Protein AF-A0A936MSX6-F1 (afdb_monomer_lite)

Sequence (257 aa):
MRFPFRSSLLVTPLICACVSDPAPASHPSPPPLPEGASHVALCPVATMIDAYPGEYPNQPNDPQPLAPDCIARAHDAIIVLGCPNEDTGAASACQIARADIAVALSSAGYGDRFITTGGAVHNEWVEADTLRDLLIQRGISADRIKTEPLAEHTDENIYHSTQIMEMEGQASAVVVSDQPGHLLLTGLCDSNCCVDLGRLSVFDFPIANGRVTAGHYVRHPWANPISAAECTHIETPTKFMCTNLAQRRACKETFEL

Secondary structure (DSSP, 8-state):
-PPPPP-------------PPPPPP-PPPPPPPPTT--GGGGS----HHHHS-SSS---TTSPPPBPPTTTSS--SEEEEE--PPPTTSPPPHHHHHHHHHHHHHHHTTS-S-EEEE--SSSSSS-HHHHHHHHHHHTT--GGGEEEE----SHHHHHHHHHHHHHHTT--EEEEE-S-HHHHHHHHHHTTGGG--SEEEEEEEEEETTEEEEEEEEEETTTSPPPPHHHHHHHHS-TTS-STTTTT-GGGTS----

pLDDT: mean 82.4, std 18.72, range [31.27, 98.88]

Structure (mmCIF, N/CA/C/O backbone):
data_AF-A0A936MSX6-F1
#
_entry.id   AF-A0A936MSX6-F1
#
loop_
_atom_site.group_PDB
_atom_site.id
_atom_site.type_symbol
_atom_site.label_atom_id
_atom_site.label_alt_id
_atom_site.label_comp_id
_atom_site.label_asym_id
_atom_site.label_entity_id
_atom_site.label_seq_id
_atom_site.pdbx_PDB_ins_code
_atom_site.Cartn_x
_atom_site.Cartn_y
_atom_site.Cartn_z
_atom_site.occupancy
_atom_site.B_iso_or_equiv
_atom_site.auth_seq_id
_atom_site.auth_comp_id
_atom_site.auth_asym_id
_atom_site.auth_atom_id
_atom_site.pdbx_PDB_model_num
ATOM 1 N N . MET A 1 1 ? 41.995 32.227 -79.731 1.00 41.50 1 MET A N 1
ATOM 2 C CA . MET A 1 1 ? 42.061 32.529 -78.283 1.00 41.50 1 MET A CA 1
ATOM 3 C C . MET A 1 1 ? 40.950 31.750 -77.594 1.00 41.50 1 MET A C 1
ATOM 5 O O . MET A 1 1 ? 39.795 31.947 -77.940 1.00 41.50 1 MET A O 1
ATOM 9 N N . ARG A 1 2 ? 41.305 30.773 -76.748 1.00 36.31 2 ARG A N 1
ATOM 10 C CA . ARG A 1 2 ? 40.375 29.867 -76.048 1.00 36.31 2 ARG A CA 1
ATOM 11 C C . ARG A 1 2 ? 40.062 30.436 -74.658 1.00 36.31 2 ARG A C 1
ATOM 13 O O . ARG A 1 2 ? 40.994 30.773 -73.937 1.00 36.31 2 ARG A O 1
ATOM 20 N N . PHE A 1 3 ? 38.782 30.522 -74.303 1.00 37.59 3 PHE A N 1
ATOM 21 C CA . PHE A 1 3 ? 38.313 30.816 -72.943 1.00 37.59 3 PHE A CA 1
ATOM 22 C C . PHE A 1 3 ? 38.377 29.550 -72.062 1.00 37.59 3 PHE A C 1
ATOM 24 O O . PHE A 1 3 ? 38.190 28.453 -72.596 1.00 37.59 3 PHE A O 1
ATOM 31 N N . PRO A 1 4 ? 38.644 29.662 -70.746 1.00 51.09 4 PRO A N 1
ATOM 32 C CA . PRO A 1 4 ? 38.811 28.506 -69.873 1.00 51.09 4 PRO A CA 1
ATOM 33 C C . PRO A 1 4 ? 37.472 27.964 -69.344 1.00 51.09 4 PRO A C 1
ATOM 35 O O . PRO A 1 4 ? 36.498 28.691 -69.156 1.00 51.09 4 PRO A O 1
ATOM 38 N N . PHE A 1 5 ? 37.469 26.653 -69.103 1.00 40.38 5 PHE A N 1
ATOM 39 C CA . PHE A 1 5 ? 36.401 25.853 -68.507 1.00 40.38 5 PHE A CA 1
ATOM 40 C C . PHE A 1 5 ? 36.016 26.340 -67.096 1.00 40.38 5 PHE A C 1
ATOM 42 O O . PHE A 1 5 ? 36.882 26.550 -66.249 1.00 40.38 5 PHE A O 1
ATOM 49 N N . ARG A 1 6 ? 34.708 26.438 -66.816 1.00 43.59 6 ARG A N 1
ATOM 50 C CA . ARG A 1 6 ? 34.167 26.481 -65.446 1.00 43.59 6 ARG A CA 1
ATOM 51 C C . ARG A 1 6 ? 34.141 25.059 -64.881 1.00 43.59 6 ARG A C 1
ATOM 53 O O . ARG A 1 6 ? 33.503 24.185 -65.459 1.00 43.59 6 ARG A O 1
ATOM 60 N N . SER A 1 7 ? 34.811 24.853 -63.751 1.00 42.91 7 SER A N 1
ATOM 61 C CA . SER A 1 7 ? 34.721 23.629 -62.952 1.00 42.91 7 SER A CA 1
ATOM 62 C C . SER A 1 7 ? 33.497 23.728 -62.036 1.00 42.91 7 SER A C 1
ATOM 64 O O . SER A 1 7 ? 33.447 24.610 -61.179 1.00 42.91 7 SER A O 1
ATOM 66 N N . SER A 1 8 ? 32.497 22.868 -62.230 1.00 45.50 8 SER A N 1
ATOM 67 C CA . SER A 1 8 ? 31.394 22.702 -61.276 1.00 45.50 8 SER A CA 1
ATOM 68 C C . SER A 1 8 ? 31.863 21.806 -60.132 1.00 45.50 8 SER A C 1
ATOM 70 O O . SER A 1 8 ? 32.065 20.611 -60.335 1.00 45.50 8 SER A O 1
ATOM 72 N N . LEU A 1 9 ? 32.032 22.368 -58.931 1.00 43.50 9 LEU A N 1
ATOM 73 C CA . LEU A 1 9 ? 32.135 21.573 -57.708 1.00 43.50 9 LEU A CA 1
ATOM 74 C C . LEU A 1 9 ? 30.755 20.971 -57.405 1.00 43.50 9 LEU A C 1
ATOM 76 O O . LEU A 1 9 ? 29.824 21.698 -57.061 1.00 43.50 9 LEU A O 1
ATOM 80 N N . LEU A 1 10 ? 30.627 19.648 -57.521 1.00 44.09 10 LEU A N 1
ATOM 81 C CA . LEU A 1 10 ? 29.542 18.912 -56.878 1.00 44.09 10 LEU A CA 1
ATOM 82 C C . LEU A 1 10 ? 29.826 18.854 -55.374 1.00 44.09 10 LEU A C 1
ATOM 84 O O . LEU A 1 10 ? 30.794 18.231 -54.944 1.00 44.09 10 LEU A O 1
ATOM 88 N N . VAL A 1 11 ? 28.978 19.508 -54.584 1.00 44.75 11 VAL A N 1
ATOM 89 C CA . VAL A 1 11 ? 28.918 19.326 -53.132 1.00 44.75 11 VAL A CA 1
ATOM 90 C C . VAL A 1 11 ? 27.994 18.141 -52.872 1.00 44.75 11 VAL A C 1
ATOM 92 O O . VAL A 1 11 ? 26.776 18.253 -53.002 1.00 44.75 11 VAL A O 1
ATOM 95 N N . THR A 1 12 ? 28.570 16.987 -52.553 1.00 44.03 12 THR A N 1
ATOM 96 C CA . THR A 1 12 ? 27.821 15.816 -52.087 1.00 44.03 12 THR A CA 1
ATOM 97 C C . THR A 1 12 ? 27.421 16.054 -50.627 1.00 44.03 12 THR A C 1
ATOM 99 O O . THR A 1 12 ? 28.308 16.308 -49.809 1.00 44.03 12 THR A O 1
ATOM 102 N N . PRO A 1 13 ? 26.131 15.995 -50.253 1.00 41.69 13 PRO A N 1
ATOM 103 C CA . PRO A 1 13 ? 25.746 16.105 -48.855 1.00 41.69 13 PRO A CA 1
ATOM 104 C C . PRO A 1 13 ? 26.191 14.835 -48.124 1.00 41.69 13 PRO A C 1
ATOM 106 O O . PRO A 1 13 ? 25.816 13.722 -48.495 1.00 41.69 13 PRO A O 1
ATOM 109 N N . LEU A 1 14 ? 27.018 15.006 -47.093 1.00 44.03 14 LEU A N 1
ATOM 110 C CA . LEU A 1 14 ? 27.366 13.942 -46.163 1.00 44.03 14 LEU A CA 1
ATOM 111 C C . LEU A 1 14 ? 26.124 13.677 -45.301 1.00 44.03 14 LEU A C 1
ATOM 113 O O . LEU A 1 14 ? 25.835 14.411 -44.360 1.00 44.03 14 LEU A O 1
ATOM 117 N N . ILE A 1 15 ? 25.340 12.670 -45.677 1.00 44.22 15 ILE A N 1
ATOM 118 C CA . ILE A 1 15 ? 24.253 12.161 -44.843 1.00 44.22 15 ILE A CA 1
ATOM 119 C C . ILE A 1 15 ? 24.933 11.465 -43.662 1.00 44.22 15 ILE A C 1
ATOM 121 O O . ILE A 1 15 ? 25.471 10.369 -43.816 1.00 44.22 15 ILE A O 1
ATOM 125 N N . CYS A 1 16 ? 24.960 12.119 -42.497 1.00 37.16 16 CYS A N 1
ATOM 126 C CA . CYS A 1 16 ? 25.238 11.435 -41.239 1.00 37.16 16 CYS A CA 1
ATOM 127 C C . CYS A 1 16 ? 24.187 10.336 -41.091 1.00 37.16 16 CYS A C 1
ATOM 129 O O . CYS A 1 16 ? 23.012 10.620 -40.865 1.00 37.16 16 CYS A O 1
ATOM 131 N N . ALA A 1 17 ? 24.603 9.084 -41.265 1.00 39.59 17 ALA A N 1
ATOM 132 C CA . ALA A 1 17 ? 23.809 7.951 -40.842 1.00 39.59 17 ALA A CA 1
ATOM 133 C C . ALA A 1 17 ? 23.596 8.097 -39.333 1.00 39.59 17 ALA A C 1
ATOM 135 O O . ALA A 1 17 ? 24.559 8.063 -38.566 1.00 39.59 17 ALA A O 1
ATOM 136 N N . CYS A 1 18 ? 22.349 8.306 -38.911 1.00 37.88 18 CYS A N 1
ATOM 137 C CA . CYS A 1 18 ? 21.974 8.099 -37.525 1.00 37.88 18 CYS A CA 1
ATOM 138 C C . CYS A 1 18 ? 22.318 6.643 -37.209 1.00 37.88 18 CYS A C 1
ATOM 140 O O . CYS A 1 18 ? 21.676 5.729 -37.727 1.00 37.88 18 CYS A O 1
ATOM 142 N N . VAL A 1 19 ? 23.367 6.426 -36.417 1.00 42.31 19 VAL A N 1
ATOM 143 C CA . VAL A 1 19 ? 23.537 5.167 -35.701 1.00 42.31 19 VAL A CA 1
ATOM 144 C C . VAL A 1 19 ? 22.327 5.100 -34.784 1.00 42.31 19 VAL A C 1
ATOM 146 O O . VAL A 1 19 ? 22.251 5.818 -33.795 1.00 42.31 19 VAL A O 1
ATOM 149 N N . SER A 1 20 ? 21.314 4.348 -35.201 1.00 51.81 20 SER A N 1
ATOM 150 C CA . SER A 1 20 ? 20.209 3.971 -34.336 1.00 51.81 20 SER A CA 1
ATOM 151 C C . SER A 1 20 ? 20.808 3.242 -33.142 1.00 51.81 20 SER A C 1
ATOM 153 O O . SER A 1 20 ? 21.543 2.269 -33.339 1.00 51.81 20 SER A O 1
ATOM 155 N N . ASP A 1 21 ? 20.525 3.742 -31.940 1.00 39.38 21 ASP A N 1
ATOM 156 C CA . ASP A 1 21 ? 20.884 3.068 -30.699 1.00 39.38 21 ASP A CA 1
ATOM 157 C C . ASP A 1 21 ? 20.470 1.591 -30.779 1.00 39.38 21 ASP A C 1
ATOM 159 O O . ASP A 1 21 ? 19.420 1.273 -31.360 1.00 39.38 21 ASP A O 1
ATOM 163 N N . PRO A 1 22 ? 21.289 0.661 -30.256 1.00 39.19 22 PRO A N 1
ATOM 164 C CA . PRO A 1 22 ? 20.890 -0.733 -30.186 1.00 39.19 22 PRO A CA 1
ATOM 165 C C . PRO A 1 22 ? 19.561 -0.823 -29.434 1.00 39.19 22 PRO A C 1
ATOM 167 O O . PRO A 1 22 ? 19.385 -0.192 -28.392 1.00 39.19 22 PRO A O 1
ATOM 170 N N . ALA A 1 23 ? 18.621 -1.602 -29.976 1.00 40.12 23 ALA A N 1
ATOM 171 C CA . ALA A 1 23 ? 17.373 -1.900 -29.288 1.00 40.12 23 ALA A CA 1
ATOM 172 C C . ALA A 1 23 ? 17.690 -2.376 -27.856 1.00 40.12 23 ALA A C 1
ATOM 174 O O . ALA A 1 23 ? 18.640 -3.154 -27.692 1.00 40.12 23 ALA A O 1
ATOM 175 N N . PRO A 1 24 ? 16.944 -1.918 -26.832 1.00 45.19 24 PRO A N 1
ATOM 176 C CA . PRO A 1 24 ? 17.167 -2.366 -25.465 1.00 45.19 24 PRO A CA 1
ATOM 177 C C . PRO A 1 24 ? 17.151 -3.896 -25.436 1.00 45.19 24 PRO A C 1
ATOM 179 O O . PRO A 1 24 ? 16.335 -4.527 -26.114 1.00 45.19 24 PRO A O 1
ATOM 182 N N . ALA A 1 25 ? 18.104 -4.484 -24.708 1.00 44.56 25 ALA A N 1
ATOM 183 C CA . ALA A 1 25 ? 18.225 -5.930 -24.586 1.00 44.56 25 ALA A CA 1
ATOM 184 C C . ALA A 1 25 ? 16.857 -6.524 -24.224 1.00 44.56 25 ALA A C 1
ATOM 186 O O . ALA A 1 25 ? 16.190 -6.037 -23.314 1.00 44.56 25 ALA A O 1
ATOM 187 N N . SER A 1 26 ? 16.423 -7.550 -24.961 1.00 50.88 26 SER A N 1
ATOM 188 C CA . SER A 1 26 ? 15.154 -8.228 -24.710 1.00 50.88 26 SER A CA 1
ATOM 189 C C . SER A 1 26 ? 15.148 -8.750 -23.275 1.00 50.88 26 SER A C 1
ATOM 191 O O . SER A 1 26 ? 15.860 -9.711 -22.971 1.00 50.88 26 SER A O 1
ATOM 193 N N . HIS A 1 27 ? 14.385 -8.104 -22.394 1.00 55.25 27 HIS A N 1
ATOM 194 C CA . HIS A 1 27 ? 14.201 -8.590 -21.036 1.00 55.25 27 HIS A CA 1
ATOM 195 C C . HIS A 1 27 ? 13.621 -10.012 -21.092 1.00 55.25 27 HIS A C 1
ATOM 197 O O . HIS A 1 27 ? 12.760 -10.282 -21.940 1.00 55.25 27 HIS A O 1
ATOM 203 N N . PRO A 1 28 ? 14.102 -10.942 -20.248 1.00 64.62 28 PRO A N 1
ATOM 204 C CA . PRO A 1 28 ? 13.507 -12.268 -20.163 1.00 64.62 28 PRO A CA 1
ATOM 205 C C . PRO A 1 28 ? 12.014 -12.122 -19.857 1.00 64.62 28 PRO A C 1
ATOM 207 O O . PRO A 1 28 ? 11.622 -11.268 -19.063 1.00 64.62 28 PRO A O 1
ATOM 210 N N . SER A 1 29 ? 11.173 -12.922 -20.517 1.00 72.44 29 SER A N 1
ATOM 211 C CA . SER A 1 29 ? 9.740 -12.937 -20.217 1.00 72.44 29 SER A CA 1
ATOM 212 C C . SER A 1 29 ? 9.530 -13.229 -18.726 1.00 72.44 29 SER A C 1
ATOM 214 O O . SER A 1 29 ? 10.243 -14.087 -18.192 1.00 72.44 29 SER A O 1
ATOM 216 N N . PRO A 1 30 ? 8.589 -12.541 -18.051 1.00 82.25 30 PRO A N 1
ATOM 217 C CA . PRO A 1 30 ? 8.353 -12.764 -16.631 1.00 82.25 30 PRO A CA 1
ATOM 218 C C . PRO A 1 30 ? 7.956 -14.228 -16.388 1.00 82.25 30 PRO A C 1
ATOM 220 O O . PRO A 1 30 ? 7.371 -14.864 -17.276 1.00 82.25 30 PRO A O 1
ATOM 223 N N . PRO A 1 31 ? 8.267 -14.792 -15.208 1.00 89.75 31 PRO A N 1
ATOM 224 C CA . PRO A 1 31 ? 7.847 -16.147 -14.885 1.00 89.75 31 PRO A CA 1
ATOM 225 C C . PRO A 1 31 ? 6.315 -16.245 -14.834 1.00 89.75 31 PRO A C 1
ATOM 227 O O . PRO A 1 31 ? 5.623 -15.228 -14.705 1.00 89.75 31 PRO A O 1
ATOM 230 N N . PRO A 1 32 ? 5.753 -17.463 -14.922 1.00 92.88 32 PRO A N 1
ATOM 231 C CA . PRO A 1 32 ? 4.320 -17.654 -14.734 1.00 92.88 32 PRO A CA 1
ATOM 232 C C . PRO A 1 32 ? 3.873 -17.113 -13.370 1.00 92.88 32 PRO A C 1
ATOM 234 O O . PRO A 1 32 ? 4.623 -17.166 -12.395 1.00 92.88 32 PRO A O 1
ATOM 237 N N . LEU A 1 33 ? 2.648 -16.589 -13.315 1.00 94.50 33 LEU A N 1
ATOM 238 C CA . LEU A 1 33 ? 2.051 -16.134 -12.063 1.00 94.50 33 LEU A CA 1
ATOM 239 C C . LEU A 1 33 ? 1.849 -17.310 -11.091 1.00 94.50 33 LEU A C 1
ATOM 241 O O . LEU A 1 33 ? 1.616 -18.435 -11.551 1.00 94.50 33 LEU A O 1
ATOM 245 N N . PRO A 1 34 ? 1.889 -17.065 -9.767 1.00 93.81 34 PRO A N 1
ATOM 246 C CA . PRO A 1 34 ? 1.467 -18.049 -8.784 1.00 93.81 34 PRO A CA 1
ATOM 247 C C . PRO A 1 34 ? 0.015 -18.463 -9.035 1.00 93.81 34 PRO A C 1
ATOM 249 O O . PRO A 1 34 ? -0.785 -17.703 -9.589 1.00 93.81 34 PRO A O 1
ATOM 252 N N . GLU A 1 35 ? -0.340 -19.676 -8.624 1.00 92.31 35 GLU A N 1
ATOM 253 C CA . GLU A 1 35 ? -1.714 -20.152 -8.751 1.00 92.31 35 GLU A CA 1
ATOM 254 C C . GLU A 1 35 ? -2.677 -19.228 -7.988 1.00 92.31 35 GLU A C 1
ATOM 256 O O . GLU A 1 35 ? -2.482 -18.948 -6.809 1.00 92.31 35 GLU A O 1
ATOM 261 N N . GLY A 1 36 ? -3.717 -18.746 -8.672 1.00 90.69 36 GLY A N 1
ATOM 262 C CA . GLY A 1 36 ? -4.717 -17.848 -8.092 1.00 90.69 36 GLY A CA 1
ATOM 263 C C . GLY A 1 36 ? -4.348 -16.362 -8.094 1.00 90.69 36 GLY A C 1
ATOM 264 O O . GLY A 1 36 ? -5.223 -15.553 -7.790 1.00 90.69 36 GLY A O 1
ATOM 265 N N . ALA A 1 37 ? -3.123 -15.991 -8.480 1.00 93.94 37 ALA A N 1
ATOM 266 C CA . ALA A 1 37 ? -2.733 -14.589 -8.588 1.00 93.94 37 ALA A CA 1
ATOM 267 C C . ALA A 1 37 ? -3.393 -13.894 -9.791 1.00 93.94 37 ALA A C 1
ATOM 269 O O . ALA A 1 37 ? -3.622 -14.479 -10.856 1.00 93.94 37 ALA A O 1
ATOM 270 N N . SER A 1 38 ? -3.680 -12.611 -9.625 1.00 94.25 38 SER A N 1
ATOM 271 C CA . SER A 1 38 ? -4.385 -11.794 -10.592 1.00 94.25 38 SER A CA 1
ATOM 272 C C . SER A 1 38 ? -3.524 -11.495 -11.813 1.00 94.25 38 SER A C 1
ATOM 274 O O . SER A 1 38 ? -2.376 -11.058 -11.725 1.00 94.25 38 SER A O 1
ATOM 276 N N . HIS A 1 39 ? -4.141 -11.617 -12.990 1.00 94.50 39 HIS A N 1
ATOM 277 C CA . HIS A 1 39 ? -3.542 -11.215 -14.262 1.00 94.50 39 HIS A CA 1
ATOM 278 C C . HIS A 1 39 ? -3.227 -9.716 -14.348 1.00 94.50 39 HIS A C 1
ATOM 280 O O . HIS A 1 39 ? -2.488 -9.314 -15.245 1.00 94.50 39 HIS A O 1
ATOM 286 N N . VAL A 1 40 ? -3.742 -8.898 -13.424 1.00 96.12 40 VAL A N 1
ATOM 287 C CA . VAL A 1 40 ? -3.376 -7.479 -13.311 1.00 96.12 40 VAL A CA 1
ATOM 288 C C . VAL A 1 40 ? -1.876 -7.299 -13.065 1.00 96.12 40 VAL A C 1
ATOM 290 O O . VAL A 1 40 ? -1.302 -6.311 -13.512 1.00 96.12 40 VAL A O 1
ATOM 293 N N . ALA A 1 41 ? -1.205 -8.280 -12.455 1.00 94.62 41 ALA A N 1
ATOM 294 C CA . ALA A 1 41 ? 0.251 -8.285 -12.303 1.00 94.62 41 ALA A CA 1
ATOM 295 C C . ALA A 1 41 ? 1.023 -8.311 -13.639 1.00 94.62 41 ALA A C 1
ATOM 297 O O . ALA A 1 41 ? 2.207 -8.000 -13.664 1.00 94.62 41 ALA A O 1
ATOM 298 N N . LEU A 1 42 ? 0.378 -8.673 -14.754 1.00 94.06 42 LEU A N 1
ATOM 299 C CA . LEU A 1 42 ? 0.990 -8.658 -16.090 1.00 94.06 42 LEU A CA 1
ATOM 300 C C . LEU A 1 42 ? 0.746 -7.340 -16.836 1.00 94.06 42 LEU A C 1
ATOM 302 O O . LEU A 1 42 ? 1.188 -7.184 -17.977 1.00 94.06 42 LEU A O 1
ATOM 306 N N . CYS A 1 43 ? 0.012 -6.405 -16.230 1.00 92.69 43 CYS A N 1
ATOM 307 C CA . CYS A 1 43 ? -0.181 -5.086 -16.803 1.00 92.69 43 CYS A CA 1
ATOM 308 C C . CYS A 1 43 ? 1.120 -4.280 -16.727 1.00 92.69 43 CYS A C 1
ATOM 310 O O . CYS A 1 43 ? 1.849 -4.381 -15.740 1.00 92.69 43 CYS A O 1
ATOM 312 N N . PRO A 1 44 ? 1.429 -3.458 -17.745 1.00 84.94 44 PRO A N 1
ATOM 313 C CA . PRO A 1 44 ? 2.630 -2.641 -17.717 1.00 84.94 44 PRO A CA 1
ATOM 314 C C . PRO A 1 44 ? 2.621 -1.677 -16.530 1.00 84.94 44 PRO A C 1
ATOM 316 O O . PRO A 1 44 ? 1.717 -0.850 -16.402 1.00 84.94 44 PRO A O 1
ATOM 319 N N . VAL A 1 45 ? 3.673 -1.740 -15.717 1.00 86.19 45 VAL A N 1
ATOM 320 C CA . VAL A 1 45 ? 3.979 -0.721 -14.714 1.00 86.19 45 VAL A CA 1
ATOM 321 C C . VAL A 1 45 ? 5.142 0.107 -15.241 1.00 86.19 45 VAL A C 1
ATOM 323 O O . VAL A 1 45 ? 6.223 -0.426 -15.501 1.00 86.19 45 VAL A O 1
ATOM 326 N N . ALA A 1 46 ? 4.901 1.401 -15.456 1.00 82.81 46 ALA A N 1
ATOM 327 C CA . ALA A 1 46 ? 5.915 2.313 -15.971 1.00 82.81 46 ALA A CA 1
ATOM 328 C C . ALA A 1 46 ? 7.135 2.366 -15.037 1.00 82.81 46 ALA A C 1
ATOM 330 O O . ALA A 1 46 ? 7.003 2.243 -13.815 1.00 82.81 46 ALA A O 1
ATOM 331 N N . THR A 1 47 ? 8.326 2.555 -15.612 1.00 80.38 47 THR A N 1
ATOM 332 C CA . THR A 1 47 ? 9.517 2.811 -14.798 1.00 80.38 47 THR A CA 1
ATOM 333 C C . THR A 1 47 ? 9.425 4.186 -14.142 1.00 80.38 47 THR A C 1
ATOM 335 O O . THR A 1 47 ? 8.644 5.032 -14.578 1.00 80.38 47 THR A O 1
ATOM 338 N N . MET A 1 48 ? 10.228 4.447 -13.109 1.00 73.56 48 MET A N 1
ATOM 339 C CA . MET A 1 48 ? 10.263 5.765 -12.470 1.00 73.56 48 MET A CA 1
ATOM 340 C C . MET A 1 48 ? 10.677 6.840 -13.481 1.00 73.56 48 MET A C 1
ATOM 342 O O . MET A 1 48 ? 10.073 7.909 -13.528 1.00 73.56 48 MET A O 1
ATOM 346 N N . ILE A 1 49 ? 11.656 6.532 -14.336 1.00 74.56 49 ILE A N 1
ATOM 347 C CA . ILE A 1 49 ? 12.134 7.448 -15.379 1.00 74.56 49 ILE A CA 1
ATOM 348 C C . ILE A 1 49 ? 11.044 7.710 -16.429 1.00 74.56 49 ILE A C 1
ATOM 350 O O . ILE A 1 49 ? 10.881 8.856 -16.845 1.00 74.56 49 ILE A O 1
ATOM 354 N N . ASP A 1 50 ? 10.281 6.684 -16.821 1.00 79.94 50 ASP A N 1
ATOM 355 C CA . ASP A 1 50 ? 9.211 6.827 -17.818 1.00 79.94 50 ASP A CA 1
ATOM 356 C C . ASP A 1 50 ? 7.979 7.545 -17.257 1.00 79.94 50 ASP A C 1
ATOM 358 O O . ASP A 1 50 ? 7.366 8.360 -17.946 1.00 79.94 50 ASP A O 1
ATOM 362 N N . ALA A 1 51 ? 7.603 7.245 -16.011 1.00 76.25 51 ALA A N 1
ATOM 363 C CA . ALA A 1 51 ? 6.461 7.862 -15.341 1.00 76.25 51 ALA A CA 1
ATOM 364 C C . ALA A 1 51 ? 6.741 9.321 -14.960 1.00 76.25 51 ALA A C 1
ATOM 366 O O . ALA A 1 51 ? 5.832 10.151 -14.967 1.00 76.25 51 ALA A O 1
ATOM 367 N N . TYR A 1 52 ? 7.998 9.635 -14.636 1.00 73.50 52 TYR A N 1
ATOM 368 C CA . TYR A 1 52 ? 8.405 10.918 -14.068 1.00 73.50 52 TYR A CA 1
ATOM 369 C C . TYR A 1 52 ? 9.624 11.521 -14.785 1.00 73.50 52 TYR A C 1
ATOM 371 O O . TYR A 1 52 ? 10.671 11.761 -14.157 1.00 73.50 52 TYR A O 1
ATOM 379 N N . PRO A 1 53 ? 9.503 11.795 -16.098 1.00 69.38 53 PRO A N 1
ATOM 380 C CA . PRO A 1 53 ? 10.596 12.344 -16.882 1.00 69.38 53 PRO A CA 1
ATOM 381 C C . PRO A 1 53 ? 10.875 13.790 -16.451 1.00 69.38 53 PRO A C 1
ATOM 383 O O . PRO A 1 53 ? 9.977 14.628 -16.418 1.00 69.38 53 PRO A O 1
ATOM 386 N N . GLY A 1 54 ? 12.130 14.111 -16.132 1.00 66.56 54 GLY A N 1
ATOM 387 C CA . GLY A 1 54 ? 12.546 15.485 -15.829 1.00 66.56 54 GLY A CA 1
ATOM 388 C C . GLY A 1 54 ? 13.570 15.599 -14.706 1.00 66.56 54 GLY A C 1
ATOM 389 O O . GLY A 1 54 ? 13.885 14.623 -14.032 1.00 66.56 54 GLY A O 1
ATOM 390 N N . GLU A 1 55 ? 14.091 16.811 -14.516 1.00 64.81 55 GLU A N 1
ATOM 391 C CA . GLU A 1 55 ? 15.109 17.144 -13.505 1.00 64.81 55 GLU A CA 1
ATOM 392 C C . GLU A 1 55 ? 14.502 17.593 -12.162 1.00 64.81 55 GLU A C 1
ATOM 394 O O . GLU A 1 55 ? 15.175 17.550 -11.139 1.00 64.81 55 GLU A O 1
ATOM 399 N N . TYR A 1 56 ? 13.219 17.972 -12.140 1.00 63.19 56 TYR A N 1
ATOM 400 C CA . TYR A 1 56 ? 12.518 18.506 -10.964 1.00 63.19 56 TYR A CA 1
ATOM 401 C C . TYR A 1 56 ? 11.470 17.523 -10.408 1.00 63.19 56 TYR A C 1
ATOM 403 O O . TYR A 1 56 ? 11.044 16.622 -11.137 1.00 63.19 56 TYR A O 1
ATOM 411 N N . PRO A 1 57 ? 11.041 17.673 -9.133 1.00 59.91 57 PRO A N 1
ATOM 412 C CA . PRO A 1 57 ? 9.914 16.921 -8.585 1.00 59.91 57 PRO A CA 1
ATOM 413 C C . PRO A 1 57 ? 8.667 17.077 -9.452 1.00 59.91 57 PRO A C 1
ATOM 415 O O . PRO A 1 57 ? 8.360 18.182 -9.905 1.00 59.91 57 PRO A O 1
ATOM 418 N N . ASN A 1 58 ? 7.910 15.995 -9.624 1.00 66.50 58 ASN A N 1
ATOM 419 C CA . ASN A 1 58 ? 6.564 16.120 -10.176 1.00 66.50 58 ASN A CA 1
ATOM 420 C C . ASN A 1 58 ? 5.683 16.895 -9.199 1.00 66.50 58 ASN A C 1
ATOM 422 O O . ASN A 1 58 ? 5.978 16.945 -8.006 1.00 66.50 58 ASN A O 1
ATOM 426 N N . GLN A 1 59 ? 4.577 17.442 -9.690 1.00 73.75 59 GLN A N 1
ATOM 427 C CA . GLN A 1 59 ? 3.522 17.983 -8.844 1.00 73.75 59 GLN A CA 1
ATOM 428 C C . GLN A 1 59 ? 2.700 16.810 -8.287 1.00 73.75 59 GLN A C 1
ATOM 430 O O . GLN A 1 59 ? 1.903 16.219 -9.016 1.00 73.75 59 GLN A O 1
ATOM 435 N N . PRO A 1 60 ? 2.866 16.434 -7.006 1.00 70.00 60 PRO A N 1
ATOM 436 C CA . PRO A 1 60 ? 2.260 15.220 -6.467 1.00 70.00 60 PRO A CA 1
ATOM 437 C C . PRO A 1 60 ? 0.726 15.270 -6.368 1.00 70.00 60 PRO A C 1
ATOM 439 O O . PRO A 1 60 ? 0.077 14.272 -6.071 1.00 70.00 60 PRO A O 1
ATOM 442 N N . ASN A 1 61 ? 0.149 16.450 -6.570 1.00 78.06 61 ASN A N 1
ATOM 443 C CA . ASN A 1 61 ? -1.284 16.692 -6.474 1.00 78.06 61 ASN A CA 1
ATOM 444 C C . ASN A 1 61 ? -1.931 16.905 -7.849 1.00 78.06 61 ASN A C 1
ATOM 446 O O . ASN A 1 61 ? -3.114 17.243 -7.912 1.00 78.06 61 ASN A O 1
ATOM 450 N N . ASP A 1 62 ? -1.174 16.739 -8.937 1.00 82.75 62 ASP A N 1
ATOM 451 C CA . ASP A 1 62 ? -1.734 16.816 -10.281 1.00 82.75 62 ASP A CA 1
ATOM 452 C C . ASP A 1 62 ? -2.717 15.658 -10.529 1.00 82.75 62 ASP A C 1
ATOM 454 O O . ASP A 1 62 ? -2.565 14.572 -9.950 1.00 82.75 62 ASP A O 1
ATOM 458 N N . PRO A 1 63 ? -3.729 15.862 -11.395 1.00 83.94 63 PRO A N 1
ATOM 459 C CA . PRO A 1 63 ? -4.664 14.809 -11.764 1.00 83.94 63 PRO A CA 1
ATOM 460 C C . PRO A 1 63 ? -3.939 13.572 -12.296 1.00 83.94 63 PRO A C 1
ATOM 462 O O . PRO A 1 63 ? -3.072 13.676 -13.164 1.00 83.94 63 PRO A O 1
ATOM 465 N N . GLN A 1 64 ? -4.331 12.400 -11.804 1.00 88.94 64 GLN A N 1
ATOM 466 C CA . GLN A 1 64 ? -3.757 11.133 -12.239 1.00 88.94 64 GLN A CA 1
ATOM 467 C C . GLN A 1 64 ? -4.501 10.598 -13.469 1.00 88.94 64 GLN A C 1
ATOM 469 O O . GLN A 1 64 ? -5.692 10.882 -13.654 1.00 88.94 64 GLN A O 1
ATOM 474 N N . PRO A 1 65 ? -3.825 9.838 -14.349 1.00 92.12 65 PRO A N 1
ATOM 475 C CA . PRO A 1 65 ? -4.505 9.175 -15.450 1.00 92.12 65 PRO A CA 1
ATOM 476 C C . PRO A 1 65 ? -5.553 8.194 -14.915 1.00 92.12 65 PRO A C 1
ATOM 478 O O . PRO A 1 65 ? -5.383 7.588 -13.858 1.00 92.12 65 PRO A O 1
ATOM 481 N N . LEU A 1 66 ? -6.638 8.009 -15.666 1.00 95.94 66 LEU A N 1
ATOM 482 C CA . LEU A 1 66 ? -7.611 6.965 -15.357 1.00 95.94 66 LEU A CA 1
ATOM 483 C C . LEU A 1 66 ? -6.935 5.589 -15.452 1.00 95.94 66 LEU A C 1
ATOM 485 O O . LEU A 1 66 ? -6.159 5.350 -16.382 1.00 95.94 66 LEU A O 1
ATOM 489 N N . ALA A 1 67 ? -7.255 4.688 -14.524 1.00 96.38 67 ALA A N 1
ATOM 490 C CA . ALA A 1 67 ? -6.790 3.308 -14.571 1.00 96.38 67 ALA A CA 1
ATOM 491 C C . ALA A 1 67 ? -7.244 2.655 -15.895 1.00 96.38 67 ALA A C 1
ATOM 493 O O . ALA A 1 67 ? -8.449 2.605 -16.162 1.00 96.38 67 ALA A O 1
ATOM 494 N N . PRO A 1 68 ? -6.321 2.172 -16.748 1.00 96.19 68 PRO A N 1
ATOM 495 C CA . PRO A 1 68 ? -6.690 1.508 -17.996 1.00 96.19 68 PRO A CA 1
ATOM 496 C C . PRO A 1 68 ? -7.352 0.153 -17.719 1.00 96.19 68 PRO A C 1
ATOM 498 O O . PRO A 1 68 ? -7.105 -0.450 -16.680 1.00 96.19 68 PRO A O 1
ATOM 501 N N . ASP A 1 69 ? -8.100 -0.391 -18.682 1.00 95.69 69 ASP A N 1
ATOM 502 C CA . ASP A 1 69 ? -8.857 -1.654 -18.546 1.00 95.69 69 ASP A CA 1
ATOM 503 C C . ASP A 1 69 ? -8.035 -2.866 -18.076 1.00 95.69 69 ASP A C 1
ATOM 505 O O . ASP A 1 69 ? -8.587 -3.831 -17.545 1.00 95.69 69 ASP A O 1
ATOM 509 N N . CYS A 1 70 ? -6.720 -2.861 -18.314 1.00 95.94 70 CYS A N 1
ATOM 510 C CA . CYS A 1 70 ? -5.827 -3.891 -17.787 1.00 95.94 70 CYS A CA 1
ATOM 511 C C . CYS A 1 70 ? -5.739 -3.804 -16.255 1.00 95.94 70 CYS A C 1
ATOM 513 O O . CYS A 1 70 ? -5.867 -4.814 -15.572 1.00 95.94 70 CYS A O 1
ATOM 515 N N . ILE A 1 71 ? -5.572 -2.586 -15.735 1.00 97.06 71 ILE A N 1
ATOM 516 C CA . ILE A 1 71 ? -5.346 -2.272 -14.320 1.00 97.06 71 ILE A CA 1
ATOM 517 C C . ILE A 1 71 ? -6.667 -2.140 -13.556 1.00 97.06 71 ILE A C 1
ATOM 519 O O . ILE A 1 71 ? -6.723 -2.483 -12.381 1.00 97.06 71 ILE A O 1
ATOM 523 N N . ALA A 1 72 ? -7.739 -1.672 -14.200 1.00 96.56 72 ALA A N 1
ATOM 524 C CA . ALA A 1 72 ? -9.065 -1.502 -13.604 1.00 96.56 72 ALA A CA 1
ATOM 525 C C . ALA A 1 72 ? -9.803 -2.849 -13.430 1.00 96.56 72 ALA A C 1
ATOM 527 O O . ALA A 1 72 ? -10.885 -3.070 -13.975 1.00 96.56 72 ALA A O 1
ATOM 528 N N . ARG A 1 73 ? -9.192 -3.775 -12.690 1.00 96.75 73 ARG A N 1
ATOM 529 C CA . ARG A 1 73 ? -9.678 -5.130 -12.393 1.00 96.75 73 ARG A CA 1
ATOM 530 C C . ARG A 1 73 ? -9.285 -5.511 -10.966 1.00 96.75 73 ARG A C 1
ATOM 532 O O . ARG A 1 73 ? -8.586 -4.760 -10.305 1.00 96.75 73 ARG A O 1
ATOM 539 N N . ALA A 1 74 ? -9.721 -6.677 -10.503 1.00 98.06 74 ALA A N 1
ATOM 540 C CA . ALA A 1 74 ? -9.350 -7.180 -9.186 1.00 98.06 74 ALA A CA 1
ATOM 541 C C . ALA A 1 74 ? -7.832 -7.407 -9.065 1.00 98.06 74 ALA A C 1
ATOM 543 O O . ALA A 1 74 ? -7.259 -8.150 -9.863 1.00 98.06 74 ALA A O 1
ATOM 544 N N . HIS A 1 75 ? -7.207 -6.814 -8.051 1.00 98.56 75 HIS A N 1
ATOM 545 C CA . HIS A 1 75 ? -5.858 -7.136 -7.582 1.00 98.56 75 HIS A CA 1
ATOM 546 C C . HIS A 1 75 ? -5.929 -8.205 -6.490 1.00 98.56 75 HIS A C 1
ATOM 548 O O . HIS A 1 75 ? -6.996 -8.484 -5.940 1.00 98.56 75 HIS A O 1
ATOM 554 N N . ASP A 1 76 ? -4.783 -8.794 -6.153 1.00 98.62 76 ASP A N 1
ATOM 555 C CA . ASP A 1 76 ? -4.719 -9.851 -5.136 1.00 98.62 76 ASP A CA 1
ATOM 556 C C . ASP A 1 76 ? -4.968 -9.325 -3.719 1.00 98.62 76 ASP A C 1
ATOM 558 O O . ASP A 1 76 ? -5.475 -10.054 -2.863 1.00 98.62 76 ASP A O 1
ATOM 562 N N . ALA A 1 77 ? -4.601 -8.065 -3.473 1.00 98.56 77 ALA A N 1
ATOM 563 C CA . ALA A 1 77 ? -4.745 -7.396 -2.188 1.00 98.56 77 ALA A CA 1
ATOM 564 C C . ALA A 1 77 ? -5.064 -5.900 -2.329 1.00 98.56 77 ALA A C 1
ATOM 566 O O . ALA A 1 77 ? -4.770 -5.258 -3.338 1.00 98.56 77 ALA A O 1
ATOM 567 N N . ILE A 1 78 ? -5.612 -5.332 -1.259 1.00 98.75 78 ILE A N 1
ATOM 568 C CA . ILE A 1 78 ? -5.718 -3.897 -1.010 1.00 98.75 78 ILE A CA 1
ATOM 569 C C . ILE A 1 78 ? -4.815 -3.577 0.186 1.00 98.75 78 ILE A C 1
ATOM 571 O O . ILE A 1 78 ? -5.114 -3.959 1.318 1.00 98.75 78 ILE A O 1
ATOM 575 N N . ILE A 1 79 ? -3.704 -2.891 -0.061 1.00 98.38 79 ILE A N 1
ATOM 576 C CA . ILE A 1 79 ? -2.778 -2.419 0.972 1.00 98.38 79 ILE A CA 1
ATOM 577 C C . ILE A 1 79 ? -3.267 -1.058 1.463 1.00 98.38 79 ILE A C 1
ATOM 579 O O . ILE A 1 79 ? -3.404 -0.126 0.673 1.00 98.38 79 ILE A O 1
ATOM 583 N N . VAL A 1 80 ? -3.517 -0.924 2.762 1.00 98.12 80 VAL A N 1
ATOM 584 C CA . VAL A 1 80 ? -3.992 0.312 3.390 1.00 98.12 80 VAL A CA 1
ATOM 585 C C . VAL A 1 80 ? -2.883 0.882 4.258 1.00 98.12 80 VAL A C 1
ATOM 587 O O . VAL A 1 80 ? -2.558 0.314 5.300 1.00 98.12 80 VAL A O 1
ATOM 590 N N . LEU A 1 81 ? -2.299 1.997 3.809 1.00 96.12 81 LEU A N 1
ATOM 591 C CA . LEU A 1 81 ? -1.185 2.638 4.501 1.00 96.12 81 LEU A CA 1
ATOM 592 C C . LEU A 1 81 ? -1.650 3.287 5.806 1.00 96.12 81 LEU A C 1
ATOM 594 O O . LEU A 1 81 ? -2.669 3.983 5.823 1.00 96.12 81 LEU A O 1
ATOM 598 N N . GLY A 1 82 ? -0.862 3.140 6.863 1.00 94.69 82 GLY A N 1
ATOM 599 C CA . GLY A 1 82 ? -1.087 3.735 8.174 1.00 94.69 82 GLY A CA 1
ATOM 600 C C . GLY A 1 82 ? -0.880 5.244 8.190 1.00 94.69 82 GLY A C 1
ATOM 601 O O . GLY A 1 82 ? -0.131 5.818 7.385 1.00 94.69 82 GLY A O 1
ATOM 602 N N . CYS A 1 83 ? -1.618 5.908 9.070 1.00 93.00 83 CYS A N 1
ATOM 603 C CA . CYS A 1 83 ? -1.325 7.274 9.460 1.00 93.00 83 CYS A CA 1
ATOM 604 C C . CYS A 1 83 ? -1.588 7.467 10.958 1.00 93.00 83 CYS A C 1
ATOM 606 O O . CYS A 1 83 ? -2.362 6.702 11.543 1.00 93.00 83 CYS A O 1
ATOM 608 N N . PRO A 1 84 ? -1.008 8.504 11.582 1.00 94.88 84 PRO A N 1
ATOM 609 C CA . PRO A 1 84 ? -1.020 8.619 13.033 1.00 94.88 84 PRO A CA 1
ATOM 610 C C . PRO A 1 84 ? -2.432 8.632 13.607 1.00 94.88 84 PRO A C 1
ATOM 612 O O . PRO A 1 84 ? -3.324 9.310 13.088 1.00 94.88 84 PRO A O 1
ATOM 615 N N . ASN A 1 85 ? -2.626 7.887 14.692 1.00 96.81 85 ASN A N 1
ATOM 616 C CA . ASN A 1 85 ? -3.812 8.003 15.533 1.00 96.81 85 ASN A CA 1
ATOM 617 C C . ASN A 1 85 ? -3.799 9.337 16.291 1.00 96.81 85 ASN A C 1
ATOM 619 O O . ASN A 1 85 ? -2.745 9.951 16.464 1.00 96.81 85 ASN A O 1
ATOM 623 N N . GLU A 1 86 ? -4.954 9.752 16.805 1.00 97.19 86 GLU A N 1
ATOM 624 C CA . GLU A 1 86 ? -5.002 10.826 17.799 1.00 97.19 86 GLU A CA 1
ATOM 625 C C . GLU A 1 86 ? -4.269 10.388 19.079 1.00 97.19 86 GLU A C 1
ATOM 627 O O . GLU A 1 86 ? -4.250 9.201 19.408 1.00 97.19 86 GLU A O 1
ATOM 632 N N . ASP A 1 87 ? -3.751 11.332 19.870 1.00 95.38 87 ASP A N 1
ATOM 633 C CA . ASP A 1 87 ? -3.051 11.023 21.136 1.00 95.38 87 ASP A CA 1
ATOM 634 C C . ASP A 1 87 ? -3.917 10.214 22.121 1.00 95.38 87 ASP A C 1
ATOM 636 O O . ASP A 1 87 ? -3.420 9.478 22.969 1.00 95.38 87 ASP A O 1
ATOM 640 N N . THR A 1 88 ? -5.238 10.330 21.987 1.00 95.75 88 THR A N 1
ATOM 641 C CA . THR A 1 88 ? -6.228 9.593 22.785 1.00 95.75 88 THR A CA 1
ATOM 642 C C . THR A 1 88 ? -6.398 8.125 22.379 1.00 95.75 88 THR A C 1
ATOM 644 O O . THR A 1 88 ? -7.118 7.398 23.061 1.00 95.75 88 THR A O 1
ATOM 647 N N . GLY A 1 89 ? -5.796 7.700 21.266 1.00 93.25 89 GLY A N 1
ATOM 648 C CA . GLY A 1 89 ? -5.998 6.385 20.649 1.00 93.25 89 GLY A CA 1
ATOM 649 C C . GLY A 1 89 ? -7.185 6.309 19.698 1.00 93.25 89 GLY A C 1
ATOM 650 O O . GLY A 1 89 ? -7.419 5.271 19.084 1.00 93.25 89 GLY A O 1
ATOM 651 N N . ALA A 1 90 ? -7.941 7.398 19.546 1.00 96.88 90 ALA A N 1
ATOM 652 C CA . ALA A 1 90 ? -8.983 7.471 18.535 1.00 96.88 90 ALA A CA 1
ATOM 653 C C . ALA A 1 90 ? -8.383 7.455 17.119 1.00 96.88 90 ALA A C 1
ATOM 655 O O . ALA A 1 90 ? -7.319 8.025 16.866 1.00 96.88 90 ALA A O 1
ATOM 656 N N . ALA A 1 91 ? -9.111 6.847 16.180 1.00 97.81 91 ALA A N 1
ATOM 657 C CA . ALA A 1 91 ? -8.776 6.929 14.767 1.00 97.81 91 ALA A CA 1
ATOM 658 C C . ALA A 1 91 ? -8.812 8.389 14.295 1.00 97.81 91 ALA A C 1
ATOM 660 O O . ALA A 1 91 ? -9.816 9.083 14.482 1.00 97.81 91 ALA A O 1
ATOM 661 N N . SER A 1 92 ? -7.736 8.832 13.652 1.00 97.88 92 SER A N 1
ATOM 662 C CA . SER A 1 92 ? -7.660 10.163 13.055 1.00 97.88 92 SER A CA 1
ATOM 663 C C . SER A 1 92 ? -8.472 10.256 11.758 1.00 97.88 92 SER A C 1
ATOM 665 O O . SER A 1 92 ? -8.921 9.255 11.187 1.00 97.88 92 SER A O 1
ATOM 667 N N . ALA A 1 93 ? -8.642 11.477 11.248 1.00 97.94 93 ALA A N 1
ATOM 668 C CA . ALA A 1 93 ? -9.378 11.713 10.005 1.00 97.94 93 ALA A CA 1
ATOM 669 C C . ALA A 1 93 ? -8.775 10.969 8.797 1.00 97.94 93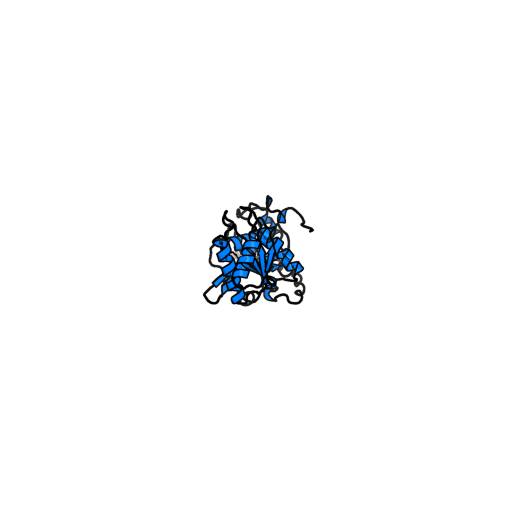 ALA A C 1
ATOM 671 O O . ALA A 1 93 ? -9.523 10.447 7.970 1.00 97.94 93 ALA A O 1
ATOM 672 N N . CYS A 1 94 ? -7.444 10.870 8.709 1.00 96.31 94 CYS A N 1
ATOM 673 C CA . CYS A 1 94 ? -6.791 10.131 7.628 1.00 96.31 94 CYS A CA 1
ATOM 674 C C . CYS A 1 94 ? -6.999 8.614 7.773 1.00 96.31 94 CYS A C 1
ATOM 676 O O . CYS A 1 94 ? -7.233 7.950 6.764 1.00 96.31 94 CYS A O 1
ATOM 678 N N . GLN A 1 95 ? -7.015 8.067 8.999 1.00 97.81 95 GLN A N 1
ATOM 679 C CA . GLN A 1 95 ? -7.275 6.640 9.224 1.00 97.81 95 GLN A CA 1
ATOM 680 C C . GLN A 1 95 ? -8.678 6.266 8.736 1.00 97.81 95 GLN A C 1
ATOM 682 O O . GLN A 1 95 ? -8.870 5.297 7.997 1.00 97.81 95 GLN A O 1
ATOM 687 N N . ILE A 1 96 ? -9.662 7.092 9.100 1.00 98.62 96 ILE A N 1
ATOM 688 C CA . ILE A 1 96 ? -11.057 6.939 8.678 1.00 98.62 96 ILE A CA 1
ATOM 689 C C . ILE A 1 96 ? -11.167 7.027 7.151 1.00 98.62 96 ILE A C 1
ATOM 691 O O . ILE A 1 96 ? -11.746 6.132 6.535 1.00 98.62 96 ILE A O 1
ATOM 695 N N . ALA A 1 97 ? -10.567 8.052 6.537 1.00 98.19 97 ALA A N 1
ATOM 696 C CA . ALA A 1 97 ? -10.613 8.254 5.091 1.00 98.19 97 ALA A CA 1
ATOM 697 C C . ALA A 1 97 ? -9.985 7.085 4.313 1.00 98.19 97 ALA A C 1
ATOM 699 O O . ALA A 1 97 ? -10.553 6.626 3.323 1.00 98.19 97 ALA A O 1
ATOM 700 N N . ARG A 1 98 ? -8.843 6.556 4.767 1.00 98.19 98 ARG A N 1
ATOM 701 C CA . ARG A 1 98 ? -8.177 5.414 4.119 1.00 98.19 98 ARG A CA 1
ATOM 702 C C . ARG A 1 98 ? -8.987 4.129 4.237 1.00 98.19 98 ARG A C 1
ATOM 704 O O . ARG A 1 98 ? -9.104 3.403 3.251 1.00 98.19 98 ARG A O 1
ATOM 711 N N . ALA A 1 99 ? -9.609 3.880 5.389 1.00 98.69 99 ALA A N 1
ATOM 712 C CA . ALA A 1 99 ? -10.531 2.758 5.548 1.00 98.69 99 ALA A CA 1
ATOM 713 C C . ALA A 1 99 ? -11.760 2.888 4.625 1.00 98.69 99 ALA A C 1
ATOM 715 O O . ALA A 1 99 ? -12.172 1.904 4.010 1.00 98.69 99 ALA A O 1
ATOM 716 N N . ASP A 1 100 ? -12.318 4.095 4.474 1.00 98.44 100 ASP A N 1
ATOM 717 C CA . ASP A 1 100 ? -13.439 4.355 3.559 1.00 98.44 100 ASP A CA 1
ATOM 718 C C . ASP A 1 100 ? -13.052 4.123 2.090 1.00 98.44 100 ASP A C 1
ATOM 720 O O . ASP A 1 100 ? -13.786 3.455 1.357 1.00 98.44 100 ASP A O 1
ATOM 724 N N . ILE A 1 101 ? -11.883 4.614 1.663 1.00 98.25 101 ILE A N 1
ATOM 725 C CA . ILE A 1 101 ? -11.359 4.399 0.304 1.00 98.25 101 ILE A CA 1
ATOM 726 C C . ILE A 1 101 ? -11.146 2.905 0.038 1.00 98.25 101 ILE A C 1
ATOM 728 O O . ILE A 1 101 ? -11.567 2.404 -1.006 1.00 98.25 101 ILE A O 1
ATOM 732 N N . ALA A 1 102 ? -10.545 2.175 0.982 1.00 98.56 102 ALA A N 1
ATOM 733 C CA . ALA A 1 102 ? -10.309 0.738 0.852 1.00 98.56 102 ALA A CA 1
ATOM 734 C C . ALA A 1 102 ? -11.617 -0.050 0.670 1.00 98.56 102 ALA A C 1
ATOM 736 O O . ALA A 1 102 ? -11.714 -0.917 -0.202 1.00 98.56 102 ALA A O 1
ATOM 737 N N . VAL A 1 103 ? -12.658 0.288 1.438 1.00 98.56 103 VAL A N 1
ATOM 738 C CA . VAL A 1 103 ? -13.981 -0.341 1.304 1.00 98.56 103 VAL A CA 1
ATOM 739 C C . VAL A 1 103 ? -14.659 0.044 -0.008 1.00 98.56 103 VAL A C 1
ATOM 741 O O . VAL A 1 103 ? -15.282 -0.815 -0.637 1.00 98.56 103 VAL A O 1
ATOM 744 N N . ALA A 1 104 ? -14.514 1.288 -0.468 1.00 98.44 104 ALA A N 1
ATOM 745 C CA . ALA A 1 104 ? -15.046 1.717 -1.760 1.00 98.44 104 ALA A CA 1
ATOM 746 C C . ALA A 1 104 ? -14.395 0.958 -2.928 1.00 98.44 104 ALA A C 1
ATOM 748 O O . ALA A 1 104 ? -15.098 0.499 -3.830 1.00 98.44 104 ALA A O 1
ATOM 749 N N . LEU A 1 105 ? -13.072 0.771 -2.886 1.00 98.56 105 LEU A N 1
ATOM 750 C CA . LEU A 1 105 ? -12.324 -0.004 -3.880 1.00 98.56 105 LEU A CA 1
ATOM 751 C C . LEU A 1 105 ? -12.720 -1.483 -3.870 1.00 98.56 105 LEU A C 1
ATOM 753 O O . LEU A 1 105 ? -12.972 -2.059 -4.929 1.00 98.56 105 LEU A O 1
ATOM 757 N N . SER A 1 106 ? -12.844 -2.087 -2.686 1.00 98.62 106 SER A N 1
ATOM 758 C CA . SER A 1 106 ? -13.288 -3.479 -2.572 1.00 98.62 106 SER A CA 1
ATOM 759 C C . SER A 1 106 ? -14.718 -3.666 -3.077 1.00 98.62 106 SER A C 1
ATOM 761 O O . SER A 1 106 ? -14.993 -4.584 -3.847 1.00 98.62 106 SER A O 1
ATOM 763 N N . SER A 1 107 ? -15.617 -2.736 -2.742 1.00 98.31 107 SER A N 1
ATOM 764 C CA . SER A 1 107 ? -17.004 -2.735 -3.227 1.00 98.31 107 SER A CA 1
ATOM 765 C C . SER A 1 107 ? -17.102 -2.570 -4.747 1.00 98.31 107 SER A C 1
ATOM 767 O O . SER A 1 107 ? -18.047 -3.063 -5.357 1.00 98.31 107 SER A O 1
ATOM 769 N N . ALA A 1 108 ? -16.130 -1.892 -5.365 1.00 98.25 108 ALA A N 1
ATOM 770 C CA . ALA A 1 108 ? -16.013 -1.761 -6.816 1.00 98.25 108 ALA A CA 1
ATOM 771 C C . ALA A 1 108 ? -15.336 -2.972 -7.494 1.00 98.25 108 ALA A C 1
ATOM 773 O O . ALA A 1 108 ? -15.266 -3.018 -8.719 1.00 98.25 108 ALA A O 1
ATOM 774 N N . GLY A 1 109 ? -14.882 -3.966 -6.723 1.00 98.19 109 GLY A N 1
ATOM 775 C CA . GLY A 1 109 ? -14.309 -5.210 -7.240 1.00 98.19 109 GLY A CA 1
ATOM 776 C C . GLY A 1 109 ? -12.807 -5.164 -7.519 1.00 98.19 109 GLY A C 1
ATOM 777 O O . GLY A 1 109 ? -12.309 -6.044 -8.217 1.00 98.19 109 GLY A O 1
ATOM 778 N N . TYR A 1 110 ? -12.073 -4.184 -6.980 1.00 98.56 110 TYR A N 1
ATOM 779 C CA . TYR A 1 110 ? -10.616 -4.078 -7.171 1.00 98.56 110 TYR A CA 1
ATOM 780 C C . TYR A 1 110 ? -9.789 -4.963 -6.236 1.00 98.56 110 TYR A C 1
ATOM 782 O O . TYR A 1 110 ? -8.569 -4.990 -6.328 1.00 98.56 110 TYR A O 1
ATOM 790 N N . GLY A 1 111 ? -10.430 -5.702 -5.339 1.00 98.00 111 GLY A N 1
ATOM 791 C CA . GLY A 1 111 ? -9.744 -6.605 -4.429 1.00 98.00 111 GLY A CA 1
ATOM 792 C C . GLY A 1 111 ? -10.614 -6.943 -3.235 1.00 98.00 111 GLY A C 1
ATOM 793 O O . GLY A 1 111 ? -11.575 -6.240 -2.906 1.00 98.00 111 GLY A O 1
ATOM 794 N N . ASP A 1 112 ? -10.298 -8.057 -2.595 1.00 98.12 112 ASP A N 1
ATOM 795 C CA . ASP A 1 112 ? -11.129 -8.601 -1.532 1.00 98.12 112 ASP A CA 1
ATOM 796 C C . ASP A 1 112 ? -10.305 -9.051 -0.308 1.00 98.12 112 ASP A C 1
ATOM 798 O O . ASP A 1 112 ? -10.869 -9.241 0.769 1.00 98.12 112 ASP A O 1
ATOM 802 N N . ARG A 1 113 ? -8.976 -9.106 -0.410 1.00 98.62 113 ARG A N 1
ATOM 803 C CA . ARG A 1 113 ? -8.054 -9.271 0.721 1.00 98.62 113 ARG A CA 1
ATOM 804 C C . ARG A 1 113 ? -7.396 -7.944 1.055 1.00 98.62 113 ARG A C 1
ATOM 806 O O . ARG A 1 113 ? -7.155 -7.133 0.166 1.00 98.62 113 ARG A O 1
ATOM 813 N N . PHE A 1 114 ? -7.093 -7.731 2.325 1.00 98.88 114 PHE A N 1
ATOM 814 C CA . PHE A 1 114 ? -6.559 -6.475 2.831 1.00 98.88 114 PHE A CA 1
ATOM 815 C C . PHE A 1 114 ? -5.265 -6.714 3.590 1.00 98.88 114 PHE A C 1
ATOM 817 O O . PHE A 1 114 ? -5.137 -7.696 4.324 1.00 98.88 114 PHE A O 1
ATOM 824 N N . ILE A 1 115 ? -4.339 -5.776 3.455 1.00 98.81 115 ILE A N 1
ATOM 825 C CA . ILE A 1 115 ? -3.156 -5.677 4.301 1.00 98.81 115 ILE A CA 1
ATOM 826 C C . ILE A 1 115 ? -3.194 -4.285 4.927 1.00 98.81 115 ILE A C 1
ATOM 828 O O . ILE A 1 115 ? -3.146 -3.287 4.212 1.00 98.81 115 ILE A O 1
ATOM 832 N N . THR A 1 116 ? -3.337 -4.201 6.246 1.00 98.69 116 THR A N 1
ATOM 833 C CA . THR A 1 116 ? -3.191 -2.943 6.987 1.00 98.69 116 THR A CA 1
ATOM 834 C C . THR A 1 116 ? -1.759 -2.839 7.482 1.00 98.69 116 THR A C 1
ATOM 836 O O . THR A 1 116 ? -1.233 -3.816 8.009 1.00 98.69 116 THR A O 1
ATOM 839 N N . THR A 1 117 ? -1.114 -1.692 7.290 1.00 97.62 117 THR A N 1
ATOM 840 C CA . THR A 1 117 ? 0.330 -1.537 7.528 1.00 97.62 117 THR A CA 1
ATOM 841 C C . THR A 1 117 ? 0.638 -0.207 8.208 1.00 97.62 117 THR A C 1
ATOM 843 O O . THR A 1 117 ? -0.032 0.780 7.912 1.00 97.62 117 THR A O 1
ATOM 846 N N . GLY A 1 118 ? 1.564 -0.196 9.170 1.00 95.75 118 GLY A N 1
ATOM 847 C CA . GLY A 1 118 ? 1.955 0.990 9.941 1.00 95.75 118 GLY A CA 1
ATOM 848 C C . GLY A 1 118 ? 2.118 0.723 11.443 1.00 95.75 118 GLY A C 1
ATOM 849 O O . GLY A 1 118 ? 1.221 0.195 12.108 1.00 95.75 118 GLY A O 1
ATOM 850 N N . GLY A 1 119 ? 3.268 1.113 11.985 1.00 95.06 119 GLY A N 1
ATOM 851 C CA . GLY A 1 119 ? 3.638 0.981 13.392 1.00 95.06 119 GLY A CA 1
ATOM 852 C C . GLY A 1 119 ? 3.241 2.173 14.265 1.00 95.06 119 GLY A C 1
ATOM 853 O O . GLY A 1 119 ? 2.575 3.108 13.836 1.00 95.06 119 GLY A O 1
ATOM 854 N N . ALA A 1 120 ? 3.653 2.134 15.532 1.00 93.75 120 ALA A N 1
ATOM 855 C CA . ALA A 1 120 ? 3.375 3.160 16.541 1.00 93.75 120 ALA A CA 1
ATOM 856 C C . ALA A 1 120 ? 4.494 4.227 16.572 1.00 93.7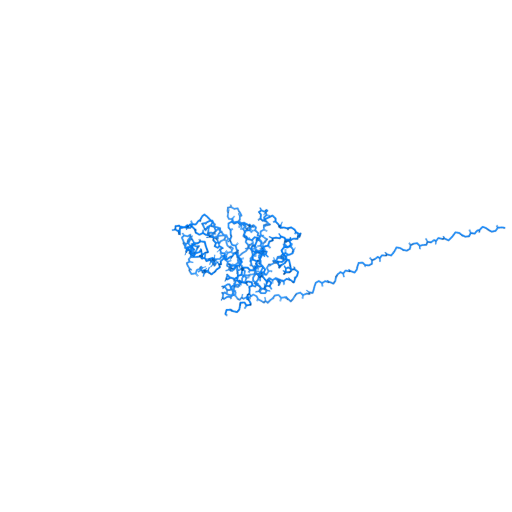5 120 ALA A C 1
ATOM 858 O O . ALA A 1 120 ? 5.336 4.243 17.469 1.00 93.75 120 ALA A O 1
ATOM 859 N N . VAL A 1 121 ? 4.558 5.077 15.539 1.00 86.81 121 VAL A N 1
ATOM 860 C CA . VAL A 1 121 ? 5.685 6.017 15.331 1.00 86.81 121 VAL A CA 1
ATOM 861 C C . VAL A 1 121 ? 5.523 7.313 16.119 1.00 86.81 121 VAL A C 1
ATOM 863 O O . VAL A 1 121 ? 6.469 7.815 16.725 1.00 86.81 121 VAL A O 1
ATOM 866 N N . HIS A 1 122 ? 4.323 7.890 16.070 1.00 86.19 122 HIS A N 1
ATOM 867 C CA . HIS A 1 122 ? 4.046 9.216 16.628 1.00 86.19 122 HIS A CA 1
ATOM 868 C C . HIS A 1 122 ? 3.519 9.168 18.066 1.00 86.19 122 HIS A C 1
ATOM 870 O O . HIS A 1 122 ? 3.697 10.123 18.820 1.00 86.19 122 HIS A O 1
ATOM 876 N N . ASN A 1 123 ? 2.885 8.062 18.444 1.00 90.38 123 ASN A N 1
ATOM 877 C CA . ASN A 1 123 ? 2.373 7.776 19.780 1.00 90.38 123 ASN A CA 1
ATOM 878 C C . ASN A 1 123 ? 2.362 6.253 20.000 1.00 90.38 123 ASN A C 1
ATOM 880 O O . ASN A 1 123 ? 2.898 5.512 19.184 1.00 90.38 123 ASN A O 1
ATOM 884 N N . GLU A 1 124 ? 1.787 5.779 21.106 1.00 94.25 124 GLU A N 1
ATOM 885 C CA . GLU A 1 124 ? 1.792 4.355 21.477 1.00 94.25 124 GLU A CA 1
ATOM 886 C C . GLU A 1 124 ? 0.822 3.470 20.668 1.00 94.25 124 GLU A C 1
ATOM 888 O O . GLU A 1 124 ? 0.819 2.250 20.831 1.00 94.25 124 GLU A O 1
ATOM 893 N N . TRP A 1 125 ? 0.002 4.059 19.792 1.00 96.50 125 TRP A N 1
ATOM 894 C CA . TRP A 1 125 ? -1.074 3.360 19.095 1.00 96.50 125 TRP A CA 1
ATOM 895 C C . TRP A 1 125 ? -0.627 2.867 17.720 1.00 96.50 125 TRP A C 1
ATOM 897 O O . TRP A 1 125 ? -0.380 3.665 16.816 1.00 96.50 125 TRP A O 1
ATOM 907 N N . VAL A 1 126 ? -0.587 1.543 17.546 1.00 97.62 126 VAL A N 1
ATOM 908 C CA . VAL A 1 126 ? -0.237 0.887 16.277 1.00 97.62 126 VAL A CA 1
ATOM 909 C C . VAL A 1 126 ? -1.262 1.236 15.195 1.00 97.62 126 VAL A C 1
ATOM 911 O O . VAL A 1 126 ? -2.451 0.931 15.309 1.00 97.62 126 VAL A O 1
ATOM 914 N N . GLU A 1 127 ? -0.803 1.869 14.118 1.00 98.00 127 GLU A N 1
ATOM 915 C CA . GLU A 1 127 ? -1.662 2.373 13.043 1.00 98.00 127 GLU A CA 1
ATOM 916 C C . GLU A 1 127 ? -2.377 1.245 12.281 1.00 98.00 127 GLU A C 1
ATOM 918 O O . GLU A 1 127 ? -3.560 1.369 11.944 1.00 98.00 127 GLU A O 1
ATOM 923 N N . ALA A 1 128 ? -1.685 0.128 12.045 1.00 98.25 128 ALA A N 1
ATOM 924 C CA . ALA A 1 128 ? -2.220 -1.030 11.336 1.00 98.25 128 ALA A CA 1
ATOM 925 C C . ALA A 1 128 ? -3.367 -1.727 12.088 1.00 98.25 128 ALA A C 1
ATOM 927 O O . ALA A 1 128 ? -4.300 -2.231 11.451 1.00 98.25 128 ALA A O 1
ATOM 928 N N . ASP A 1 129 ? -3.320 -1.740 13.424 1.00 98.56 129 ASP A N 1
ATOM 929 C CA . ASP A 1 129 ? -4.381 -2.295 14.268 1.00 98.56 129 ASP A CA 1
ATOM 930 C C . ASP A 1 129 ? -5.644 -1.432 14.196 1.00 98.56 129 ASP A C 1
ATOM 932 O O . ASP A 1 129 ? -6.736 -1.959 13.967 1.00 98.56 129 ASP A O 1
ATOM 936 N N . THR A 1 130 ? -5.500 -0.103 14.282 1.00 98.50 130 THR A N 1
ATOM 937 C CA . THR A 1 130 ? -6.631 0.821 14.107 1.00 98.50 130 THR A CA 1
ATOM 938 C C . THR A 1 130 ? -7.301 0.626 12.747 1.00 98.50 130 THR A C 1
ATOM 940 O O . THR A 1 130 ? -8.529 0.549 12.667 1.00 98.50 130 THR A O 1
ATOM 943 N N . LEU A 1 131 ? -6.521 0.507 11.666 1.00 98.69 131 LEU A N 1
ATOM 944 C CA . LEU A 1 131 ? -7.065 0.251 10.328 1.00 98.69 131 LEU A CA 1
ATOM 945 C C . LEU A 1 131 ? -7.815 -1.076 10.245 1.00 98.69 131 LEU A C 1
ATOM 947 O O . LEU A 1 131 ? -8.895 -1.121 9.652 1.00 98.69 131 LEU A O 1
ATOM 951 N N . ARG A 1 132 ? -7.280 -2.146 10.847 1.00 98.81 132 ARG A N 1
ATOM 952 C CA . ARG A 1 132 ? -7.962 -3.448 10.886 1.00 98.81 132 ARG A CA 1
ATOM 953 C C . ARG A 1 132 ? -9.335 -3.295 11.529 1.00 98.81 132 ARG A C 1
ATOM 955 O O . ARG A 1 132 ? -10.336 -3.729 10.959 1.00 98.81 132 ARG A O 1
ATOM 962 N N . ASP A 1 133 ? -9.392 -2.640 12.682 1.00 98.75 133 ASP A N 1
ATOM 963 C CA . ASP A 1 133 ? -10.634 -2.466 13.428 1.00 98.75 133 ASP A CA 1
ATOM 964 C C . ASP A 1 133 ? -11.631 -1.572 12.672 1.00 98.75 133 ASP A C 1
ATOM 966 O O . ASP A 1 133 ? -12.828 -1.869 12.642 1.00 98.75 133 ASP A O 1
ATOM 970 N N . LEU A 1 134 ? -11.156 -0.529 11.982 1.00 98.81 134 LEU A N 1
ATOM 971 C CA . LEU A 1 134 ? -11.981 0.312 11.108 1.00 98.81 134 LEU A CA 1
ATOM 972 C C . LEU A 1 134 ? -12.571 -0.458 9.918 1.00 98.81 134 LEU A C 1
ATOM 974 O O . LEU A 1 134 ? -13.726 -0.212 9.554 1.00 98.81 134 LEU A O 1
ATOM 978 N N . LEU A 1 135 ? -11.810 -1.368 9.304 1.00 98.88 135 LEU A N 1
ATOM 979 C CA . LEU A 1 135 ? -12.295 -2.225 8.216 1.00 98.88 135 LEU A CA 1
ATOM 980 C C . LEU A 1 135 ? -13.330 -3.237 8.724 1.00 98.88 135 LEU A C 1
ATOM 982 O O . LEU A 1 135 ? -14.373 -3.416 8.090 1.00 98.88 135 LEU A O 1
ATOM 986 N N . ILE A 1 136 ? -13.099 -3.836 9.898 1.00 98.88 136 ILE A N 1
ATOM 987 C CA . ILE A 1 136 ? -14.058 -4.747 10.545 1.00 98.88 136 ILE A CA 1
ATOM 988 C C . ILE A 1 136 ? -15.377 -4.032 10.840 1.00 98.88 136 ILE A C 1
ATOM 990 O O . ILE A 1 136 ? -16.450 -4.548 10.524 1.00 98.88 136 ILE A O 1
ATOM 994 N N . GLN A 1 137 ? -15.317 -2.809 11.373 1.00 98.69 137 GLN A N 1
ATOM 995 C CA . GLN A 1 137 ? -16.507 -1.985 11.627 1.00 98.69 137 GLN A CA 1
ATOM 996 C C . GLN A 1 137 ? -17.302 -1.668 10.351 1.00 98.69 137 GLN A C 1
ATOM 998 O O . GLN A 1 137 ? -18.512 -1.458 10.417 1.00 98.69 137 GLN A O 1
ATOM 1003 N N . ARG A 1 138 ? -16.645 -1.670 9.185 1.00 98.44 138 ARG A N 1
ATOM 1004 C CA . ARG A 1 138 ? -17.268 -1.481 7.863 1.00 98.44 138 ARG A CA 1
ATOM 1005 C C . ARG A 1 138 ? -17.741 -2.786 7.216 1.00 98.44 138 ARG A C 1
ATOM 1007 O O . ARG A 1 138 ? -18.194 -2.771 6.076 1.00 98.44 138 ARG A O 1
ATOM 1014 N N . GLY A 1 139 ? -17.670 -3.905 7.936 1.00 98.38 139 GLY A N 1
ATOM 1015 C CA . GLY A 1 139 ? -18.184 -5.200 7.490 1.00 98.38 139 GLY A CA 1
ATOM 1016 C C . GLY A 1 139 ? -17.176 -6.068 6.739 1.00 98.38 139 GLY A C 1
ATOM 1017 O O . GLY A 1 139 ? -17.568 -7.099 6.191 1.00 98.38 139 GLY A O 1
ATOM 1018 N N . ILE A 1 140 ? -15.891 -5.700 6.714 1.00 98.62 140 ILE A N 1
ATOM 1019 C CA . ILE A 1 140 ? -14.844 -6.593 6.213 1.00 98.62 140 ILE A CA 1
ATOM 1020 C C . ILE A 1 140 ? -14.565 -7.665 7.266 1.00 98.62 140 ILE A C 1
ATOM 1022 O O . ILE A 1 140 ? -14.297 -7.367 8.426 1.00 98.62 140 ILE A O 1
ATOM 1026 N N . SER A 1 141 ? -14.627 -8.933 6.869 1.00 98.44 141 SER A N 1
ATOM 1027 C CA . SER A 1 141 ? -14.347 -10.032 7.790 1.00 98.44 141 SER A CA 1
ATOM 1028 C C . SER A 1 141 ? -12.867 -10.066 8.179 1.00 98.44 141 SER A C 1
ATOM 1030 O O . SER A 1 141 ? -11.995 -9.888 7.328 1.00 98.44 141 SER A O 1
ATOM 1032 N N . ALA A 1 142 ? -12.575 -10.319 9.456 1.00 98.44 142 ALA A N 1
ATOM 1033 C CA . ALA A 1 142 ? -11.215 -10.275 9.993 1.00 98.44 142 ALA A CA 1
ATOM 1034 C C . ALA A 1 142 ? -10.257 -11.281 9.323 1.00 98.44 142 ALA A C 1
ATOM 1036 O O . ALA A 1 142 ? -9.075 -10.993 9.186 1.00 98.44 142 ALA A O 1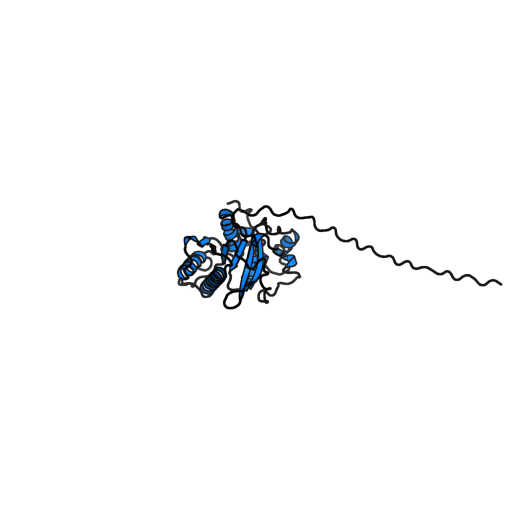
ATOM 1037 N N . ASP A 1 143 ? -10.752 -12.429 8.845 1.00 98.25 143 ASP A N 1
ATOM 1038 C CA . ASP A 1 143 ? -9.958 -13.437 8.119 1.00 98.25 143 ASP A CA 1
ATOM 1039 C C . ASP A 1 143 ? -9.452 -12.956 6.749 1.00 98.25 143 ASP A C 1
ATOM 1041 O O . ASP A 1 143 ? -8.543 -13.555 6.173 1.00 98.25 143 ASP A O 1
ATOM 1045 N N . ARG A 1 144 ? -10.011 -11.854 6.237 1.00 98.44 144 ARG A N 1
ATOM 1046 C CA . ARG A 1 144 ? -9.586 -11.211 4.989 1.00 98.44 144 ARG A CA 1
ATOM 1047 C C . ARG A 1 144 ? -8.555 -10.108 5.216 1.00 98.44 144 ARG A C 1
ATOM 1049 O O . ARG A 1 144 ? -8.129 -9.505 4.236 1.00 98.44 144 ARG A O 1
ATOM 1056 N N . ILE A 1 145 ? -8.168 -9.829 6.465 1.00 98.81 145 ILE A N 1
ATOM 1057 C CA . ILE A 1 145 ? -7.256 -8.739 6.821 1.00 98.81 145 ILE A CA 1
ATOM 1058 C C . ILE A 1 145 ? -5.979 -9.314 7.436 1.00 98.81 145 ILE A C 1
ATOM 1060 O O . ILE A 1 145 ? -6.019 -10.041 8.428 1.00 98.81 145 ILE A O 1
ATOM 1064 N N . LYS A 1 146 ? -4.832 -8.954 6.865 1.00 98.69 146 LYS A N 1
ATOM 1065 C CA . LYS A 1 146 ? -3.511 -9.150 7.469 1.00 98.69 146 LYS A CA 1
ATOM 1066 C C . LYS A 1 146 ? -3.033 -7.824 8.045 1.00 98.69 146 LYS A C 1
ATOM 1068 O O . LYS A 1 146 ? -3.232 -6.785 7.427 1.00 98.69 146 LYS A O 1
ATOM 1073 N N . THR A 1 147 ? -2.418 -7.864 9.219 1.00 98.38 147 THR A N 1
ATOM 1074 C CA . THR A 1 147 ? -1.926 -6.670 9.915 1.00 98.38 147 THR A CA 1
ATOM 1075 C C . THR A 1 147 ? -0.407 -6.706 9.970 1.00 98.38 147 THR A C 1
ATOM 1077 O O . THR A 1 147 ? 0.179 -7.720 10.347 1.00 98.38 147 THR A O 1
ATOM 1080 N N . GLU A 1 148 ? 0.208 -5.594 9.596 1.00 97.38 148 GLU A N 1
ATOM 1081 C CA . GLU A 1 148 ? 1.645 -5.372 9.512 1.00 97.38 148 GLU A CA 1
ATOM 1082 C C . GLU A 1 148 ? 2.007 -4.175 10.422 1.00 97.38 148 GLU A C 1
ATOM 1084 O O . GLU A 1 148 ? 1.717 -3.036 10.070 1.00 97.38 148 GLU A O 1
ATOM 1089 N N . PRO A 1 149 ? 2.560 -4.397 11.627 1.00 96.50 149 PRO A N 1
ATOM 1090 C CA . PRO A 1 149 ? 2.708 -3.341 12.635 1.00 96.50 149 PRO A CA 1
ATOM 1091 C C . PRO A 1 149 ? 4.124 -2.741 12.742 1.00 96.50 149 PRO A C 1
ATOM 1093 O O . PRO A 1 149 ? 4.410 -2.050 13.720 1.00 96.50 149 PRO A O 1
ATOM 1096 N N . LEU A 1 150 ? 5.042 -3.058 11.826 1.00 91.94 150 LEU A N 1
ATOM 1097 C CA . LEU A 1 150 ? 6.471 -2.748 11.951 1.00 91.94 150 LEU A CA 1
ATOM 1098 C C . LEU A 1 150 ? 6.891 -1.490 11.194 1.00 91.94 150 LEU A C 1
ATOM 1100 O O . LEU A 1 150 ? 7.879 -0.874 11.585 1.00 91.94 150 LEU A O 1
ATOM 1104 N N . ALA A 1 151 ? 6.171 -1.114 10.136 1.00 88.88 151 ALA A N 1
ATOM 1105 C CA . ALA A 1 151 ? 6.553 0.012 9.295 1.00 88.88 151 ALA A CA 1
ATOM 1106 C C . ALA A 1 151 ? 6.565 1.347 10.057 1.00 88.88 151 ALA A C 1
ATOM 1108 O O . ALA A 1 151 ? 5.538 1.795 10.566 1.00 88.88 151 ALA A O 1
ATOM 1109 N N . GLU A 1 152 ? 7.709 2.032 10.082 1.00 86.81 152 GLU A N 1
ATOM 1110 C CA . GLU A 1 152 ? 7.837 3.364 10.687 1.00 86.81 152 GLU A CA 1
ATOM 1111 C C . GLU A 1 152 ? 7.811 4.491 9.644 1.00 86.81 152 GLU A C 1
ATOM 1113 O O . GLU A 1 152 ? 7.646 5.675 9.964 1.00 86.81 152 GLU A O 1
ATOM 1118 N N . HIS A 1 153 ? 7.957 4.130 8.370 1.00 80.25 153 HIS A N 1
ATOM 1119 C CA . HIS A 1 153 ? 7.977 5.042 7.235 1.00 80.25 153 HIS A CA 1
ATOM 1120 C C . HIS A 1 153 ? 7.156 4.510 6.057 1.00 80.25 153 HIS A C 1
ATOM 1122 O O . HIS A 1 153 ? 6.819 3.332 5.965 1.00 80.25 153 HIS A O 1
ATOM 1128 N N . THR A 1 154 ? 6.807 5.413 5.137 1.00 74.56 154 THR A N 1
ATOM 1129 C CA . THR A 1 154 ? 5.906 5.117 4.018 1.00 74.56 154 THR A CA 1
ATOM 1130 C C . THR A 1 154 ? 6.398 3.981 3.113 1.00 74.56 154 THR A C 1
ATOM 1132 O O . THR A 1 154 ? 5.586 3.194 2.645 1.00 74.56 154 THR A O 1
ATOM 1135 N N . ASP A 1 155 ? 7.701 3.886 2.879 1.00 76.25 155 ASP A N 1
ATOM 1136 C CA . ASP A 1 155 ? 8.342 2.816 2.107 1.00 76.25 155 ASP A CA 1
ATOM 1137 C C . ASP A 1 155 ? 8.395 1.486 2.860 1.00 76.25 155 ASP A C 1
ATOM 1139 O O . ASP A 1 155 ? 8.127 0.438 2.279 1.00 76.25 155 ASP A O 1
ATOM 1143 N N . GLU A 1 156 ? 8.638 1.524 4.172 1.00 83.00 156 GLU A N 1
ATOM 1144 C CA . GLU A 1 156 ? 8.604 0.321 5.010 1.00 83.00 156 GLU A CA 1
ATOM 1145 C C . GLU A 1 156 ? 7.221 -0.347 4.975 1.00 83.00 156 GLU A C 1
ATOM 1147 O O . GLU A 1 156 ? 7.139 -1.576 4.994 1.00 83.00 156 GLU A O 1
ATOM 1152 N N . ASN A 1 157 ? 6.143 0.434 4.812 1.00 88.88 157 ASN A N 1
ATOM 1153 C CA . ASN A 1 157 ? 4.801 -0.125 4.640 1.00 88.88 157 ASN A CA 1
ATOM 1154 C C . ASN A 1 157 ? 4.718 -1.050 3.419 1.00 88.88 157 ASN A C 1
ATOM 1156 O O . ASN A 1 157 ? 4.171 -2.150 3.504 1.00 88.88 157 ASN A O 1
ATOM 1160 N N . ILE A 1 158 ? 5.244 -0.620 2.266 1.00 88.88 158 ILE A N 1
ATOM 1161 C CA . ILE A 1 158 ? 5.204 -1.443 1.052 1.00 88.88 158 ILE A CA 1
ATOM 1162 C C . ILE A 1 158 ? 6.171 -2.608 1.169 1.00 88.88 158 ILE A C 1
ATOM 1164 O O . ILE A 1 158 ? 5.787 -3.722 0.822 1.00 88.88 158 ILE A O 1
ATOM 1168 N N . TYR A 1 159 ? 7.370 -2.396 1.712 1.00 87.38 159 TYR A N 1
ATOM 1169 C CA . TYR A 1 159 ? 8.320 -3.475 1.976 1.00 87.38 159 TYR A CA 1
ATOM 1170 C C . TYR A 1 159 ? 7.674 -4.615 2.775 1.00 87.38 159 TYR A C 1
ATOM 1172 O O . TYR A 1 159 ? 7.599 -5.753 2.302 1.00 87.38 159 TYR A O 1
ATOM 1180 N N . HIS A 1 160 ? 7.148 -4.318 3.965 1.00 89.94 160 HIS A N 1
ATOM 1181 C CA . HIS A 1 160 ? 6.578 -5.344 4.834 1.00 89.94 160 HIS A CA 1
ATOM 1182 C C . HIS A 1 160 ? 5.278 -5.926 4.262 1.00 89.94 160 HIS A C 1
ATOM 1184 O O . HIS A 1 160 ? 5.051 -7.135 4.356 1.00 89.94 160 HIS A O 1
ATOM 1190 N N . SER A 1 161 ? 4.462 -5.113 3.581 1.00 94.38 161 SER A N 1
ATOM 1191 C CA . SER A 1 161 ? 3.296 -5.614 2.841 1.00 94.38 161 SER A CA 1
ATOM 1192 C C . SER A 1 161 ? 3.700 -6.578 1.722 1.00 94.38 161 SER A C 1
ATOM 1194 O O . SER A 1 161 ? 3.032 -7.585 1.511 1.00 94.38 161 SER A O 1
ATOM 1196 N N . THR A 1 162 ? 4.818 -6.322 1.041 1.00 92.00 162 THR A N 1
ATOM 1197 C CA . THR A 1 162 ? 5.350 -7.171 -0.035 1.00 92.00 162 THR A CA 1
ATOM 1198 C C . THR A 1 162 ? 5.803 -8.527 0.490 1.00 92.00 162 THR A C 1
ATOM 1200 O O . THR A 1 162 ? 5.545 -9.541 -0.157 1.00 92.00 162 THR A O 1
ATOM 1203 N N . GLN A 1 163 ? 6.401 -8.570 1.684 1.00 91.50 163 GLN A N 1
ATOM 1204 C CA . GLN A 1 163 ? 6.740 -9.828 2.361 1.00 91.50 163 GLN A CA 1
ATOM 1205 C C . GLN A 1 163 ? 5.480 -10.655 2.660 1.00 91.50 163 GLN A C 1
ATOM 1207 O O . GLN A 1 163 ? 5.443 -11.861 2.418 1.00 91.50 163 GLN A O 1
ATOM 1212 N N . ILE A 1 164 ? 4.409 -10.006 3.129 1.00 95.81 164 ILE A N 1
ATOM 1213 C CA . ILE A 1 164 ? 3.113 -10.665 3.344 1.00 95.81 164 ILE A CA 1
ATOM 1214 C C . ILE A 1 164 ? 2.537 -11.176 2.021 1.00 95.81 164 ILE A C 1
ATOM 1216 O O . ILE A 1 164 ? 2.122 -12.331 1.947 1.00 95.81 164 ILE A O 1
ATOM 1220 N N . MET A 1 165 ? 2.556 -10.353 0.971 1.00 96.69 165 MET A N 1
ATOM 1221 C CA . MET A 1 165 ? 2.100 -10.749 -0.363 1.00 96.69 165 MET A CA 1
ATOM 1222 C C . MET A 1 165 ? 2.861 -11.967 -0.887 1.00 96.69 165 MET A C 1
ATOM 1224 O O . MET A 1 165 ? 2.250 -12.879 -1.435 1.00 96.69 165 MET A O 1
ATOM 1228 N N . GLU A 1 166 ? 4.181 -12.012 -0.706 1.00 94.06 166 GLU A N 1
ATOM 1229 C CA . GLU A 1 166 ? 5.005 -13.151 -1.106 1.00 94.06 166 GLU A CA 1
ATOM 1230 C C . GLU A 1 166 ? 4.595 -14.442 -0.394 1.00 94.06 166 GLU A C 1
ATOM 1232 O O . GLU A 1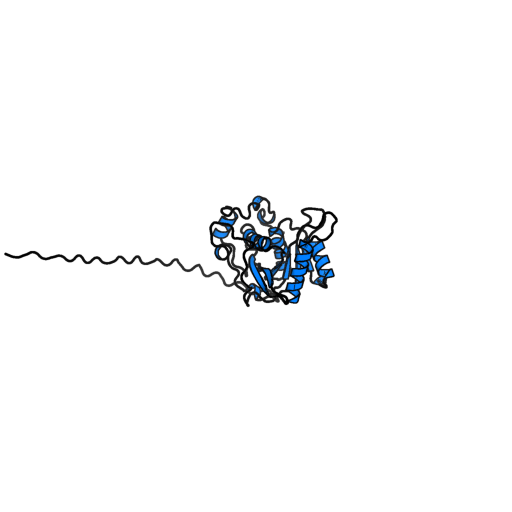 166 ? 4.371 -15.456 -1.059 1.00 94.06 166 GLU A O 1
ATOM 1237 N N . MET A 1 167 ? 4.420 -14.392 0.929 1.00 94.88 167 MET A N 1
ATOM 1238 C CA . MET A 1 167 ? 3.964 -15.542 1.720 1.00 94.88 167 MET A CA 1
ATOM 1239 C C . MET A 1 167 ? 2.562 -16.025 1.316 1.00 94.88 167 MET A C 1
ATOM 1241 O O . MET A 1 167 ? 2.274 -17.217 1.409 1.00 94.88 167 MET A O 1
ATOM 1245 N N . GLU A 1 168 ? 1.699 -15.119 0.854 1.00 95.69 168 GLU A N 1
ATOM 1246 C CA . GLU A 1 168 ? 0.328 -15.413 0.411 1.00 95.69 168 GLU A CA 1
ATOM 1247 C C . GLU A 1 168 ? 0.238 -15.734 -1.099 1.00 95.69 168 GLU A C 1
ATOM 1249 O O . GLU A 1 168 ? -0.857 -15.938 -1.623 1.00 95.69 168 GLU A O 1
ATOM 1254 N N . GLY A 1 169 ? 1.366 -15.780 -1.823 1.00 96.06 169 GLY A N 1
ATOM 1255 C CA . GLY A 1 169 ? 1.390 -16.058 -3.265 1.00 96.06 169 GLY A CA 1
ATOM 1256 C C . GLY A 1 169 ? 0.785 -14.947 -4.134 1.00 96.06 169 GLY A C 1
ATOM 1257 O O . GLY A 1 169 ? 0.386 -15.194 -5.269 1.00 96.06 169 GLY A O 1
ATOM 1258 N N . GLN A 1 170 ? 0.710 -13.723 -3.618 1.00 97.31 170 GLN A N 1
ATOM 1259 C CA . GLN A 1 170 ? 0.129 -12.558 -4.282 1.00 97.31 170 GLN A CA 1
ATOM 1260 C C . GLN A 1 170 ? 1.171 -11.836 -5.153 1.00 97.31 170 GLN A C 1
ATOM 1262 O O . GLN A 1 170 ? 2.365 -11.776 -4.827 1.00 97.31 170 GLN A O 1
ATOM 1267 N N . ALA A 1 171 ? 0.719 -11.265 -6.271 1.00 97.19 171 ALA A N 1
ATOM 1268 C CA . ALA A 1 171 ? 1.583 -10.606 -7.254 1.00 97.19 171 ALA A CA 1
ATOM 1269 C C . ALA A 1 171 ? 1.233 -9.126 -7.475 1.00 97.19 171 ALA A C 1
ATOM 1271 O O . ALA A 1 171 ? 2.082 -8.354 -7.921 1.00 97.19 171 ALA A O 1
ATOM 1272 N N . SER A 1 172 ? 0.007 -8.715 -7.154 1.00 97.81 172 SER A N 1
ATOM 1273 C CA . SER A 1 172 ? -0.510 -7.368 -7.397 1.00 97.81 172 SER A CA 1
ATOM 1274 C C . SER A 1 172 ? -1.305 -6.827 -6.212 1.00 97.81 172 SER A C 1
ATOM 1276 O O . SER A 1 172 ? -1.997 -7.573 -5.523 1.00 97.81 172 SER A O 1
ATOM 1278 N N . ALA A 1 173 ? -1.256 -5.515 -6.000 1.00 98.00 173 ALA A N 1
ATOM 1279 C CA . ALA A 1 173 ? -2.083 -4.857 -4.996 1.00 98.00 173 ALA A CA 1
ATOM 1280 C C . ALA A 1 173 ? -2.589 -3.488 -5.456 1.00 98.00 173 ALA A C 1
ATOM 1282 O O . ALA A 1 173 ? -1.945 -2.810 -6.264 1.00 98.00 173 ALA A O 1
ATOM 1283 N N . VAL A 1 174 ? -3.725 -3.069 -4.899 1.00 97.81 174 VAL A N 1
ATOM 1284 C CA . VAL A 1 174 ? -4.112 -1.656 -4.860 1.00 97.81 174 VAL A CA 1
ATOM 1285 C C . VAL A 1 174 ? -3.578 -1.038 -3.574 1.00 97.81 174 VAL A C 1
ATOM 1287 O O . VAL A 1 174 ? -3.846 -1.552 -2.494 1.00 97.81 174 VAL A O 1
ATOM 1290 N N . VAL A 1 175 ? -2.848 0.069 -3.668 1.00 97.12 175 VAL A N 1
ATOM 1291 C CA . VAL A 1 175 ? -2.286 0.787 -2.515 1.00 97.12 175 VAL A CA 1
ATOM 1292 C C . VAL A 1 175 ? -3.140 2.008 -2.201 1.00 97.12 175 VAL A C 1
ATOM 1294 O O . VAL A 1 175 ? -3.377 2.855 -3.064 1.00 97.12 175 VAL A O 1
ATOM 1297 N N . VAL A 1 176 ? -3.587 2.111 -0.953 1.00 97.38 176 VAL A N 1
ATOM 1298 C CA . VAL A 1 176 ? -4.531 3.122 -0.479 1.00 97.38 176 VAL A CA 1
ATOM 1299 C C . VAL A 1 176 ? -3.844 4.133 0.428 1.00 97.38 176 VAL A C 1
ATOM 1301 O O . VAL A 1 176 ? -3.243 3.788 1.445 1.00 97.38 176 VAL A O 1
ATOM 1304 N N . SER A 1 177 ? -4.019 5.404 0.079 1.00 95.12 177 SER A N 1
ATOM 1305 C CA . SER A 1 177 ? -3.730 6.566 0.913 1.00 95.12 177 SER A CA 1
ATOM 1306 C C . SER A 1 177 ? -4.764 7.647 0.611 1.00 95.12 177 SER A C 1
ATOM 1308 O O . SER A 1 177 ? -5.280 7.721 -0.501 1.00 95.12 177 SER A O 1
ATOM 1310 N N . ASP A 1 178 ? -5.060 8.501 1.585 1.00 93.44 178 ASP A N 1
ATOM 1311 C CA . ASP A 1 178 ? -5.948 9.657 1.421 1.00 93.44 178 ASP A CA 1
ATOM 1312 C C . ASP A 1 178 ? -5.253 10.842 0.726 1.00 93.44 178 ASP A C 1
ATOM 1314 O O . ASP A 1 178 ? -5.902 11.817 0.353 1.00 93.44 178 ASP A O 1
ATOM 1318 N N . GLN A 1 179 ? -3.932 10.757 0.532 1.00 88.94 179 GLN A N 1
ATOM 1319 C CA . GLN A 1 179 ? -3.117 11.802 -0.080 1.00 88.94 179 GLN A CA 1
ATOM 1320 C C . GLN A 1 179 ? -2.365 11.260 -1.309 1.00 88.94 179 GLN A C 1
ATOM 1322 O O . GLN A 1 179 ? -1.455 10.439 -1.150 1.00 88.94 179 GLN A O 1
ATOM 1327 N N . PRO A 1 180 ? -2.667 11.745 -2.532 1.00 84.56 180 PRO A N 1
ATOM 1328 C CA . PRO A 1 180 ? -1.981 11.326 -3.759 1.00 84.56 180 PRO A CA 1
ATOM 1329 C C . PRO A 1 180 ? -0.462 11.493 -3.696 1.00 84.56 180 PRO A C 1
ATOM 1331 O O . PRO A 1 180 ? 0.282 10.635 -4.170 1.00 84.56 180 PRO A O 1
ATOM 1334 N N . GLY A 1 181 ? 0.014 12.546 -3.026 1.00 83.62 181 GLY A N 1
ATOM 1335 C CA . GLY A 1 181 ? 1.443 12.762 -2.849 1.00 83.62 181 GLY A CA 1
ATOM 1336 C C . GLY A 1 181 ? 2.144 11.684 -2.040 1.00 83.62 181 GLY A C 1
ATOM 1337 O O . GLY A 1 181 ? 3.275 11.343 -2.372 1.00 83.62 181 GLY A O 1
ATOM 1338 N N . HIS A 1 182 ? 1.476 11.077 -1.056 1.00 83.50 182 HIS A N 1
ATOM 1339 C CA . HIS A 1 182 ? 2.035 9.911 -0.379 1.00 83.50 182 HIS A CA 1
ATOM 1340 C C . HIS A 1 182 ? 2.161 8.732 -1.339 1.00 83.50 182 HIS A C 1
ATOM 1342 O O . HIS A 1 182 ? 3.206 8.101 -1.337 1.00 83.50 182 HIS A O 1
ATOM 1348 N N . LEU A 1 183 ? 1.179 8.466 -2.205 1.00 86.62 183 LEU A N 1
ATOM 1349 C CA . LEU A 1 183 ? 1.257 7.369 -3.183 1.00 86.62 183 LEU A CA 1
ATOM 1350 C C . LEU A 1 183 ? 2.381 7.577 -4.204 1.00 86.62 183 LEU A C 1
ATOM 1352 O O . LEU A 1 183 ? 3.133 6.650 -4.494 1.00 86.62 183 LEU A O 1
ATOM 1356 N N . LEU A 1 184 ? 2.528 8.797 -4.722 1.00 80.81 184 LEU A N 1
ATOM 1357 C CA . LEU A 1 184 ? 3.575 9.124 -5.692 1.00 80.81 184 LEU A CA 1
ATOM 1358 C C . LEU A 1 184 ? 4.967 9.066 -5.065 1.00 80.81 184 LEU A C 1
ATOM 1360 O O . LEU A 1 184 ? 5.874 8.479 -5.650 1.00 80.81 184 LEU A O 1
ATOM 1364 N N . LEU A 1 185 ? 5.135 9.634 -3.866 1.00 77.81 185 LEU A N 1
ATOM 1365 C CA . LEU A 1 185 ? 6.396 9.552 -3.127 1.00 77.81 185 LEU A CA 1
ATOM 1366 C C . LEU A 1 185 ? 6.697 8.125 -2.678 1.00 77.81 185 LEU A C 1
ATOM 1368 O O . LEU A 1 185 ? 7.866 7.753 -2.659 1.00 77.81 185 LEU A O 1
ATOM 1372 N N . THR A 1 186 ? 5.665 7.330 -2.371 1.00 76.81 186 THR A N 1
ATOM 1373 C CA . THR A 1 186 ? 5.805 5.885 -2.183 1.00 76.81 186 THR A CA 1
ATOM 1374 C C . THR A 1 186 ? 6.396 5.316 -3.455 1.00 76.81 186 THR A C 1
ATOM 1376 O O . THR A 1 186 ? 7.553 4.964 -3.428 1.00 76.81 186 THR A O 1
ATOM 1379 N N . GLY A 1 187 ? 5.722 5.345 -4.606 1.00 72.75 187 GLY A N 1
ATOM 1380 C CA . GLY A 1 187 ? 6.218 4.636 -5.795 1.00 72.75 187 GLY A CA 1
ATOM 1381 C C . GLY A 1 187 ? 7.571 5.106 -6.323 1.00 72.75 187 GLY A C 1
ATOM 1382 O O . GLY A 1 187 ? 8.341 4.321 -6.868 1.00 72.75 187 GLY A O 1
ATOM 1383 N N . LEU A 1 188 ? 7.889 6.377 -6.108 1.00 71.38 188 LEU A N 1
ATOM 1384 C CA . LEU A 1 188 ? 9.186 6.955 -6.419 1.00 71.38 188 LEU A CA 1
ATOM 1385 C C . LEU A 1 188 ? 10.300 6.481 -5.469 1.00 71.38 188 LEU A C 1
ATOM 1387 O O . LEU A 1 188 ? 11.384 6.139 -5.933 1.00 71.38 188 LEU A O 1
ATOM 1391 N N . CYS A 1 189 ? 10.065 6.504 -4.154 1.00 68.06 189 CYS A N 1
ATOM 1392 C CA . CYS A 1 189 ? 11.085 6.156 -3.159 1.00 68.06 189 CYS A CA 1
ATOM 1393 C C . CYS A 1 189 ? 11.095 4.655 -2.802 1.00 68.06 189 CYS A C 1
ATOM 1395 O O . CYS A 1 189 ? 12.095 4.158 -2.299 1.00 68.06 189 CYS A O 1
ATOM 1397 N N . ASP A 1 190 ? 10.000 3.949 -3.086 1.00 61.81 190 ASP A N 1
ATOM 1398 C CA . ASP A 1 190 ? 9.730 2.509 -2.926 1.00 61.81 190 ASP A CA 1
ATOM 1399 C C . ASP A 1 190 ? 10.289 1.667 -4.081 1.00 61.81 190 ASP A C 1
ATOM 1401 O O . ASP A 1 190 ? 10.246 0.445 -4.060 1.00 61.81 190 ASP A O 1
ATOM 1405 N N . SER A 1 191 ? 11.043 2.277 -4.999 1.00 57.72 191 SER A N 1
ATOM 1406 C CA . SER A 1 191 ? 12.120 1.519 -5.664 1.00 57.72 191 SER A CA 1
ATOM 1407 C C . SER A 1 191 ? 13.184 1.014 -4.658 1.00 57.72 191 SER A C 1
ATOM 1409 O O . SER A 1 191 ? 14.265 0.585 -5.060 1.00 57.72 191 SER A O 1
ATOM 1411 N N . ASN A 1 192 ? 12.878 1.108 -3.352 1.00 57.62 192 ASN A N 1
ATOM 1412 C CA . ASN A 1 192 ? 13.386 0.333 -2.240 1.00 57.62 192 ASN A CA 1
ATOM 1413 C C . ASN A 1 192 ? 14.885 0.241 -2.310 1.00 57.62 192 ASN A C 1
ATOM 1415 O O . ASN A 1 192 ? 15.470 -0.833 -2.308 1.00 57.62 192 ASN A O 1
ATOM 1419 N N . CYS A 1 193 ? 15.513 1.414 -2.370 1.00 63.34 193 CYS A N 1
ATOM 1420 C CA . CYS A 1 193 ? 16.933 1.483 -2.090 1.00 63.34 193 CYS A CA 1
ATOM 1421 C C . CYS A 1 193 ? 17.743 0.613 -3.069 1.00 63.34 193 CYS A C 1
ATOM 1423 O O . CYS A 1 193 ? 18.755 0.040 -2.679 1.00 63.34 193 CYS A O 1
ATOM 1425 N N . CYS A 1 194 ? 17.266 0.498 -4.318 1.00 72.06 194 CYS A N 1
ATOM 1426 C CA . CYS A 1 194 ? 17.845 -0.337 -5.371 1.00 72.06 194 CYS A CA 1
ATOM 1427 C C . CYS A 1 194 ? 17.608 -1.841 -5.273 1.00 72.06 194 CYS A C 1
ATOM 1429 O O . CYS A 1 194 ? 18.382 -2.606 -5.850 1.00 72.06 194 CYS A O 1
ATOM 1431 N N . VAL A 1 195 ? 16.539 -2.278 -4.604 1.00 70.56 195 VAL A N 1
ATOM 1432 C CA . VAL A 1 195 ? 16.135 -3.687 -4.613 1.00 70.56 195 VAL A CA 1
ATOM 1433 C C . VAL A 1 195 ? 14.916 -3.945 -5.496 1.00 70.56 195 VAL A C 1
ATOM 1435 O O . VAL A 1 195 ? 13.988 -3.141 -5.597 1.00 70.56 195 VAL A O 1
ATOM 1438 N N . ASP A 1 196 ? 14.914 -5.117 -6.123 1.00 78.44 196 ASP A N 1
ATOM 1439 C CA . ASP A 1 196 ? 13.843 -5.601 -6.987 1.00 78.44 196 ASP A CA 1
ATOM 1440 C C . ASP A 1 196 ? 12.668 -6.148 -6.153 1.00 78.44 196 ASP A C 1
ATOM 1442 O O . ASP A 1 196 ? 12.413 -7.349 -6.129 1.00 78.44 196 ASP A O 1
ATOM 1446 N N . LEU A 1 197 ? 11.949 -5.277 -5.438 1.00 81.88 197 LEU A N 1
ATOM 1447 C CA . LEU A 1 197 ? 10.743 -5.669 -4.687 1.00 81.88 197 LEU A CA 1
ATOM 1448 C C . LEU A 1 197 ? 9.477 -5.587 -5.535 1.00 81.88 197 LEU A C 1
ATOM 1450 O O . LEU A 1 197 ? 8.664 -6.506 -5.535 1.00 81.88 197 LEU A O 1
ATOM 1454 N N . GLY A 1 198 ? 9.318 -4.512 -6.298 1.00 88.00 198 GLY A N 1
ATOM 1455 C CA . GLY A 1 198 ? 8.149 -4.278 -7.133 1.00 88.00 198 GLY A CA 1
ATOM 1456 C C . GLY A 1 198 ? 8.112 -2.856 -7.667 1.00 88.00 198 GLY A C 1
ATOM 1457 O O . GLY A 1 198 ? 9.056 -2.087 -7.494 1.00 88.00 198 GLY A O 1
ATOM 1458 N N . ARG A 1 199 ? 7.020 -2.504 -8.345 1.00 88.19 199 ARG A N 1
ATOM 1459 C CA . ARG A 1 199 ? 6.786 -1.152 -8.859 1.00 88.19 199 ARG A CA 1
ATOM 1460 C C . ARG A 1 199 ? 5.375 -0.689 -8.545 1.00 88.19 199 ARG A C 1
ATOM 1462 O O . ARG A 1 199 ? 4.422 -1.458 -8.660 1.00 88.19 199 ARG A O 1
ATOM 1469 N N . LEU A 1 200 ? 5.260 0.594 -8.216 1.00 89.62 200 LEU A N 1
ATOM 1470 C CA . LEU A 1 200 ? 4.003 1.279 -7.954 1.00 89.62 200 LEU A CA 1
ATOM 1471 C C . LEU A 1 200 ? 3.779 2.376 -8.996 1.00 89.62 200 LEU A C 1
ATOM 1473 O O . LEU A 1 200 ? 4.626 3.240 -9.212 1.00 89.62 200 LEU A O 1
ATOM 1477 N N . SER A 1 201 ? 2.601 2.363 -9.600 1.00 89.81 201 SER A N 1
ATOM 1478 C CA . SER A 1 201 ? 2.087 3.429 -10.468 1.00 89.81 201 SER A CA 1
ATOM 1479 C C . SER A 1 201 ? 0.799 3.979 -9.868 1.00 89.81 201 SER A C 1
ATOM 1481 O O . SER A 1 201 ? 0.149 3.278 -9.102 1.00 89.81 201 SER A O 1
ATOM 1483 N N . VAL A 1 202 ? 0.428 5.225 -10.150 1.00 91.69 202 VAL A N 1
ATOM 1484 C CA . VAL A 1 202 ? -0.742 5.862 -9.522 1.00 91.69 202 VAL A CA 1
ATOM 1485 C C . VAL A 1 202 ? -1.781 6.194 -10.585 1.00 91.69 202 VAL A C 1
ATOM 1487 O O . VAL A 1 202 ? -1.449 6.729 -11.641 1.00 91.69 202 VAL A O 1
ATOM 1490 N N . PHE A 1 203 ? -3.040 5.857 -10.303 1.00 93.88 203 PHE A N 1
ATOM 1491 C CA . PHE A 1 203 ? -4.165 6.059 -11.212 1.00 93.88 203 PHE A CA 1
ATOM 1492 C C . PHE A 1 203 ? -5.414 6.514 -10.462 1.00 93.88 203 PHE A C 1
ATOM 1494 O O . PHE A 1 203 ? -5.586 6.242 -9.273 1.00 93.88 203 PHE A O 1
ATOM 1501 N N . ASP A 1 204 ? -6.328 7.141 -11.194 1.00 96.00 204 ASP A N 1
ATOM 1502 C CA . ASP A 1 204 ? -7.711 7.313 -10.767 1.00 96.00 204 ASP A CA 1
ATOM 1503 C C . ASP A 1 204 ? -8.510 6.038 -11.084 1.00 96.00 204 ASP A C 1
ATOM 1505 O O . ASP A 1 204 ? -8.683 5.669 -12.247 1.00 96.00 204 ASP A O 1
ATOM 1509 N N . PHE A 1 205 ? -9.030 5.371 -10.056 1.00 97.44 205 PHE A N 1
ATOM 1510 C CA . PHE A 1 205 ? -9.874 4.182 -10.174 1.00 97.44 205 PHE A CA 1
ATOM 1511 C C . PHE A 1 205 ? -11.354 4.572 -10.162 1.00 97.44 205 PHE A C 1
ATOM 1513 O O . PHE A 1 205 ? -11.792 5.254 -9.228 1.00 97.44 205 PHE A O 1
ATOM 1520 N N . PRO A 1 206 ? -12.155 4.143 -11.155 1.00 97.38 206 PRO A N 1
ATOM 1521 C CA . PRO A 1 206 ? -13.583 4.417 -11.156 1.00 97.38 206 PRO A CA 1
ATOM 1522 C C . PRO A 1 206 ? -14.291 3.619 -10.056 1.00 97.38 206 PRO A C 1
ATOM 1524 O O . PRO A 1 206 ? -14.120 2.409 -9.939 1.00 97.38 206 PRO A O 1
ATOM 1527 N N . ILE A 1 207 ? -15.124 4.292 -9.269 1.00 96.75 207 ILE A N 1
ATOM 1528 C CA . ILE A 1 207 ? -15.981 3.693 -8.237 1.00 96.75 207 ILE A CA 1
ATOM 1529 C C . ILE A 1 207 ? -17.427 4.154 -8.445 1.00 96.75 207 ILE A C 1
ATOM 1531 O O . ILE A 1 207 ? -17.687 5.077 -9.215 1.00 96.75 207 ILE A O 1
ATOM 1535 N N . ALA A 1 208 ? -18.384 3.547 -7.736 1.00 90.94 208 ALA A N 1
ATOM 1536 C CA . ALA A 1 208 ? -19.815 3.818 -7.923 1.00 90.94 208 ALA A CA 1
ATOM 1537 C C . ALA A 1 208 ? -20.182 5.318 -7.920 1.00 90.94 208 ALA A C 1
ATOM 1539 O O . ALA A 1 208 ? -21.020 5.745 -8.709 1.00 90.94 208 ALA A O 1
ATOM 1540 N N . ASN A 1 209 ? -19.523 6.117 -7.073 1.00 90.69 209 ASN A N 1
ATOM 1541 C CA . ASN A 1 209 ? -19.801 7.546 -6.898 1.00 90.69 209 ASN A CA 1
ATOM 1542 C C . ASN A 1 209 ? -18.643 8.452 -7.353 1.00 90.69 209 ASN A C 1
ATOM 1544 O O . ASN A 1 209 ? -18.400 9.495 -6.748 1.00 90.69 209 ASN A O 1
ATOM 1548 N N . GLY A 1 210 ? -17.916 8.067 -8.405 1.00 94.94 210 GLY A N 1
ATOM 1549 C CA . GLY A 1 210 ? -16.871 8.898 -9.002 1.00 94.94 210 GLY A CA 1
ATOM 1550 C C . GLY A 1 210 ? -15.564 8.143 -9.178 1.00 94.94 210 GLY A C 1
ATOM 1551 O O . GLY A 1 210 ? -15.517 7.120 -9.855 1.00 94.94 210 GLY A O 1
ATOM 1552 N N . ARG A 1 211 ? -14.489 8.677 -8.604 1.00 95.50 211 ARG A N 1
ATOM 1553 C CA . ARG A 1 211 ? -13.143 8.115 -8.716 1.00 95.50 211 ARG A CA 1
ATOM 1554 C C . ARG A 1 211 ? -12.351 8.338 -7.442 1.00 95.50 211 ARG A C 1
ATOM 1556 O O . ARG A 1 211 ? -12.575 9.329 -6.749 1.00 95.50 211 ARG A O 1
ATOM 1563 N N . VAL A 1 212 ? -11.426 7.429 -7.176 1.00 95.56 212 VAL A N 1
ATOM 1564 C CA . VAL A 1 212 ? -10.443 7.541 -6.095 1.00 95.56 212 VAL A CA 1
ATOM 1565 C C . VAL A 1 212 ? -9.053 7.349 -6.670 1.00 95.56 212 VAL A C 1
ATOM 1567 O O . VAL A 1 212 ? -8.842 6.472 -7.504 1.00 95.56 212 VAL A O 1
ATOM 1570 N N . THR A 1 213 ? -8.107 8.169 -6.236 1.00 95.56 213 THR A N 1
ATOM 1571 C CA . THR A 1 213 ? -6.706 7.994 -6.604 1.00 95.56 213 THR A CA 1
ATOM 1572 C C . THR A 1 213 ? -6.100 6.902 -5.728 1.00 95.56 213 THR A C 1
ATOM 1574 O O . THR A 1 213 ? -6.172 6.981 -4.502 1.00 95.56 213 THR A O 1
ATOM 1577 N N . ALA A 1 214 ? -5.518 5.879 -6.348 1.00 95.94 214 ALA A N 1
ATOM 1578 C CA . ALA A 1 214 ? -4.872 4.770 -5.656 1.00 95.94 214 ALA A CA 1
ATOM 1579 C C . ALA A 1 214 ? -3.652 4.281 -6.445 1.00 95.94 214 ALA A C 1
ATOM 1581 O O . ALA A 1 214 ? -3.485 4.579 -7.632 1.00 95.94 214 ALA A O 1
ATOM 1582 N N . GLY A 1 215 ? -2.775 3.543 -5.774 1.00 94.44 215 GLY A N 1
ATOM 1583 C CA . GLY A 1 215 ? -1.613 2.940 -6.406 1.00 94.44 215 GLY A CA 1
ATOM 1584 C C . GLY A 1 215 ? -1.929 1.566 -6.998 1.00 94.44 215 GLY A C 1
ATOM 1585 O O . GLY A 1 215 ? -2.601 0.767 -6.364 1.00 94.44 215 GLY A O 1
ATOM 1586 N N . HIS A 1 216 ? -1.424 1.266 -8.186 1.00 95.31 216 HIS A N 1
ATOM 1587 C CA . HIS A 1 216 ? -1.295 -0.077 -8.735 1.00 95.31 216 HIS A CA 1
ATOM 1588 C C . HIS A 1 216 ? 0.126 -0.583 -8.476 1.00 95.31 216 HIS A C 1
ATOM 1590 O O . HIS A 1 216 ? 1.084 -0.095 -9.084 1.00 95.31 216 HIS A O 1
ATOM 1596 N N . TYR A 1 217 ? 0.240 -1.534 -7.552 1.00 94.81 217 TYR A N 1
ATOM 1597 C CA . TYR A 1 217 ? 1.484 -2.192 -7.179 1.00 94.81 217 TYR A CA 1
ATOM 1598 C C . TYR A 1 217 ? 1.600 -3.557 -7.853 1.00 94.81 217 TYR A C 1
ATOM 1600 O O . TYR A 1 217 ? 0.630 -4.322 -7.870 1.00 94.81 217 TYR A O 1
ATOM 1608 N N . VAL A 1 218 ? 2.789 -3.877 -8.359 1.00 94.69 218 VAL A N 1
ATOM 1609 C CA . VAL A 1 218 ? 3.143 -5.206 -8.871 1.00 94.69 218 VAL A CA 1
ATOM 1610 C C . VAL A 1 218 ? 4.492 -5.615 -8.306 1.00 94.69 218 VAL A C 1
ATOM 1612 O O . VAL A 1 218 ? 5.464 -4.867 -8.417 1.00 94.69 218 VAL A O 1
ATOM 1615 N N . ARG A 1 219 ? 4.554 -6.817 -7.734 1.00 92.56 219 ARG A N 1
ATOM 1616 C CA . ARG A 1 219 ? 5.775 -7.390 -7.162 1.00 92.56 219 ARG A CA 1
ATOM 1617 C C . ARG A 1 219 ? 6.743 -7.831 -8.265 1.00 92.56 219 ARG A C 1
ATOM 1619 O O . ARG A 1 219 ? 6.335 -8.296 -9.333 1.00 92.56 219 ARG A O 1
ATOM 1626 N N . HIS A 1 220 ? 8.039 -7.729 -8.009 1.00 89.00 220 HIS A N 1
ATOM 1627 C CA . HIS A 1 220 ? 9.040 -8.451 -8.790 1.00 89.00 220 HIS A CA 1
ATOM 1628 C C . HIS A 1 220 ? 8.793 -9.966 -8.646 1.00 89.00 220 HIS A C 1
ATOM 1630 O O . HIS A 1 220 ? 8.412 -10.416 -7.564 1.00 89.00 220 HIS A O 1
ATOM 1636 N N . PRO A 1 221 ? 8.979 -10.787 -9.694 1.00 91.38 221 PRO A N 1
ATOM 1637 C CA . PRO A 1 221 ? 9.560 -10.494 -11.012 1.00 91.38 221 PRO A CA 1
ATOM 1638 C C . PRO A 1 221 ? 8.563 -10.124 -12.125 1.00 91.38 221 PRO A C 1
ATOM 1640 O O . PRO A 1 221 ? 8.929 -10.169 -13.299 1.00 91.38 221 PRO A O 1
ATOM 1643 N N . TRP A 1 222 ? 7.310 -9.782 -11.803 1.00 92.38 222 TRP A N 1
ATOM 1644 C CA . TRP A 1 222 ? 6.314 -9.391 -12.819 1.00 92.38 222 TRP A CA 1
ATOM 1645 C C . TRP A 1 222 ? 6.366 -7.905 -13.179 1.00 92.38 222 TRP A C 1
ATOM 1647 O O . TRP A 1 222 ? 5.975 -7.524 -14.280 1.00 92.38 222 TRP A O 1
ATOM 1657 N N . ALA A 1 223 ? 6.915 -7.078 -12.291 1.00 89.38 223 ALA A N 1
ATOM 1658 C CA . ALA A 1 223 ? 7.331 -5.720 -12.610 1.00 89.38 223 ALA A CA 1
ATOM 1659 C C . ALA A 1 223 ? 8.769 -5.687 -13.160 1.00 89.38 223 ALA A C 1
ATOM 1661 O O . ALA A 1 223 ? 9.610 -6.507 -12.786 1.00 89.38 223 ALA A O 1
ATOM 1662 N N . ASN A 1 224 ? 9.068 -4.695 -14.009 1.00 86.06 224 ASN A N 1
ATOM 1663 C CA . ASN A 1 224 ? 10.430 -4.456 -14.498 1.00 86.06 224 ASN A CA 1
ATOM 1664 C C . ASN A 1 224 ? 11.413 -4.302 -13.317 1.00 86.06 224 ASN A C 1
ATOM 1666 O O . ASN A 1 224 ? 11.053 -3.663 -12.328 1.00 86.06 224 ASN A O 1
ATOM 1670 N N . PRO A 1 225 ? 12.653 -4.806 -13.410 1.00 84.25 225 PRO A N 1
ATOM 1671 C CA . PRO A 1 225 ? 13.659 -4.584 -12.372 1.00 84.25 225 PRO A CA 1
ATOM 1672 C C . PRO A 1 225 ? 14.046 -3.104 -12.286 1.00 84.25 225 PRO A C 1
ATOM 1674 O O . PRO A 1 225 ? 13.901 -2.372 -13.273 1.00 84.25 225 PRO A O 1
ATOM 1677 N N . ILE A 1 226 ? 14.538 -2.657 -11.131 1.00 81.19 226 ILE A N 1
ATOM 1678 C CA . ILE A 1 226 ? 15.046 -1.293 -10.940 1.00 81.19 226 ILE A CA 1
ATOM 1679 C C . ILE A 1 226 ? 16.371 -1.138 -11.696 1.00 81.19 226 ILE A C 1
ATOM 1681 O O . ILE A 1 226 ? 17.312 -1.912 -11.527 1.00 81.19 226 ILE A O 1
ATOM 1685 N N . SER A 1 227 ? 16.463 -0.131 -12.567 1.00 82.38 227 SER A N 1
ATOM 1686 C CA . SER A 1 227 ? 17.689 0.122 -13.333 1.00 82.38 227 SER A CA 1
ATOM 1687 C C . SER A 1 227 ? 18.742 0.884 -12.518 1.00 82.38 227 SER A C 1
ATOM 1689 O O . SER A 1 227 ? 18.424 1.692 -11.647 1.00 82.38 227 SER A O 1
ATOM 1691 N N . ALA A 1 228 ? 20.023 0.725 -12.872 1.00 81.44 228 ALA A N 1
ATOM 1692 C CA . ALA A 1 228 ? 21.121 1.479 -12.254 1.00 81.44 228 ALA A CA 1
ATOM 1693 C C . ALA A 1 228 ? 20.958 3.013 -12.378 1.00 81.44 228 ALA A C 1
ATOM 1695 O O . ALA A 1 228 ? 21.412 3.769 -11.517 1.00 81.44 228 ALA A O 1
ATOM 1696 N N . ALA A 1 229 ? 20.292 3.483 -13.439 1.00 77.12 229 ALA A N 1
ATOM 1697 C CA . ALA A 1 229 ? 19.988 4.897 -13.635 1.00 77.12 229 ALA A CA 1
ATOM 1698 C C . ALA A 1 229 ? 18.902 5.395 -12.664 1.00 77.12 229 ALA A C 1
ATOM 1700 O O . ALA A 1 229 ? 19.057 6.468 -12.081 1.00 77.12 229 ALA A O 1
ATOM 1701 N N . GLU A 1 230 ? 17.843 4.606 -12.444 1.00 78.38 230 GLU A N 1
ATOM 1702 C CA . GLU A 1 230 ? 16.822 4.893 -11.422 1.00 78.38 230 GLU A CA 1
ATOM 1703 C C . GLU A 1 230 ? 17.446 4.918 -10.025 1.00 78.38 230 GLU A C 1
ATOM 1705 O O . GLU A 1 230 ? 17.214 5.847 -9.257 1.00 78.38 230 GLU A O 1
ATOM 1710 N N . CYS A 1 231 ? 18.322 3.958 -9.742 1.00 77.19 231 CYS A N 1
ATOM 1711 C CA . CYS A 1 231 ? 19.108 3.901 -8.518 1.00 77.19 231 CYS A CA 1
ATOM 1712 C C . CYS A 1 231 ? 19.938 5.151 -8.258 1.00 77.19 231 CYS A C 1
ATOM 1714 O O . CYS A 1 231 ? 19.805 5.788 -7.216 1.00 77.19 231 CYS A O 1
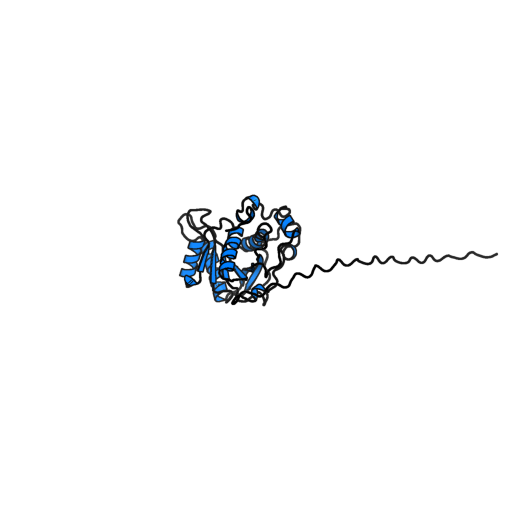ATOM 1716 N N . THR A 1 232 ? 20.736 5.559 -9.244 1.00 75.50 232 THR A N 1
ATOM 1717 C CA . THR A 1 232 ? 21.572 6.760 -9.137 1.00 75.50 232 THR A CA 1
ATOM 1718 C C . THR A 1 232 ? 20.722 8.006 -8.876 1.00 75.50 232 THR A C 1
ATOM 1720 O O . THR A 1 232 ? 21.138 8.895 -8.134 1.00 75.50 232 THR A O 1
ATOM 1723 N N . HIS A 1 233 ? 19.523 8.071 -9.461 1.00 70.38 233 HIS A N 1
ATOM 1724 C CA . HIS A 1 233 ? 18.581 9.170 -9.262 1.00 70.38 233 HIS A CA 1
ATOM 1725 C C . HIS A 1 233 ? 18.009 9.238 -7.838 1.00 70.38 233 HIS A C 1
ATOM 1727 O O . HIS A 1 233 ? 17.745 10.326 -7.329 1.00 70.38 233 HIS A O 1
ATOM 1733 N N . ILE A 1 234 ? 17.815 8.081 -7.209 1.00 69.25 234 ILE A N 1
ATOM 1734 C CA . ILE A 1 234 ? 17.325 7.950 -5.833 1.00 69.25 234 ILE A CA 1
ATOM 1735 C C . ILE A 1 234 ? 18.452 8.265 -4.840 1.00 69.25 234 ILE A C 1
ATOM 1737 O O . ILE A 1 234 ? 18.255 9.045 -3.911 1.00 69.25 234 ILE A O 1
ATOM 1741 N N . GLU A 1 235 ? 19.651 7.723 -5.067 1.00 69.62 235 GLU A N 1
ATOM 1742 C CA . GLU A 1 235 ? 20.827 7.910 -4.202 1.00 69.62 235 GLU A CA 1
ATOM 1743 C C . GLU A 1 235 ? 21.441 9.311 -4.302 1.00 69.62 235 GLU A C 1
ATOM 1745 O O . GLU A 1 235 ? 21.983 9.835 -3.327 1.00 69.62 235 GLU A O 1
ATOM 1750 N N . THR A 1 236 ? 21.352 9.935 -5.477 1.00 65.81 236 THR A N 1
ATOM 1751 C CA . THR A 1 236 ? 21.796 11.310 -5.711 1.00 65.81 236 THR A CA 1
ATOM 1752 C C . THR A 1 236 ? 20.547 12.182 -5.787 1.00 65.81 236 THR A C 1
ATOM 1754 O O . THR A 1 236 ? 19.949 12.244 -6.863 1.00 65.81 236 THR A O 1
ATOM 1757 N N . PRO A 1 237 ? 20.131 12.864 -4.698 1.00 57.31 237 PRO A N 1
ATOM 1758 C CA . PRO A 1 237 ? 18.826 13.520 -4.583 1.00 57.31 237 PRO A CA 1
ATOM 1759 C C . PRO A 1 237 ? 18.772 14.816 -5.407 1.00 57.31 237 PRO A C 1
ATOM 1761 O O . PRO A 1 237 ? 18.532 15.902 -4.890 1.00 57.31 237 PRO A O 1
ATOM 1764 N N . THR A 1 238 ? 18.995 14.713 -6.714 1.00 55.41 238 THR A N 1
ATOM 1765 C CA . THR A 1 238 ? 18.963 15.805 -7.692 1.00 55.41 238 THR A CA 1
ATOM 1766 C C . THR A 1 238 ? 17.579 16.444 -7.752 1.00 55.41 238 THR A C 1
ATOM 1768 O O . THR A 1 238 ? 17.475 17.660 -7.873 1.00 55.41 238 THR A O 1
ATOM 1771 N N . LYS A 1 239 ? 16.519 15.655 -7.523 1.00 58.19 239 LYS A N 1
ATOM 1772 C CA . LYS A 1 239 ? 15.151 16.155 -7.324 1.00 58.19 239 LYS A CA 1
ATOM 1773 C C . LYS A 1 239 ? 14.834 16.579 -5.880 1.00 58.19 239 LYS A C 1
ATOM 1775 O O . LYS A 1 239 ? 13.716 17.001 -5.628 1.00 58.19 239 LYS A O 1
ATOM 1780 N N . PHE A 1 240 ? 15.751 16.457 -4.915 1.00 62.22 240 PHE A N 1
ATOM 1781 C CA . PHE A 1 240 ? 15.482 16.636 -3.472 1.00 62.22 240 PHE A CA 1
ATOM 1782 C C . PHE A 1 240 ? 14.335 15.765 -2.922 1.00 62.22 240 PHE A C 1
ATOM 1784 O O . PHE A 1 240 ? 13.730 16.085 -1.900 1.00 62.22 240 PHE A O 1
ATOM 1791 N N . MET A 1 241 ? 14.033 14.652 -3.589 1.00 62.75 241 MET A N 1
ATOM 1792 C CA . MET A 1 241 ? 13.068 13.657 -3.123 1.00 62.75 241 MET A CA 1
ATOM 1793 C C . MET A 1 241 ? 13.807 12.509 -2.430 1.00 62.75 241 MET A C 1
ATOM 1795 O O . MET A 1 241 ? 14.998 12.316 -2.661 1.00 62.75 241 MET A O 1
ATOM 1799 N N . CYS A 1 242 ? 13.117 11.767 -1.561 1.00 69.56 242 CYS A N 1
ATOM 1800 C CA . CYS A 1 242 ? 13.688 10.622 -0.839 1.00 69.56 242 CYS A CA 1
ATOM 1801 C C . CYS A 1 242 ? 14.930 10.976 0.019 1.00 69.56 242 CYS A C 1
ATOM 1803 O O . CYS A 1 242 ? 15.840 10.177 0.196 1.00 69.56 242 CYS A O 1
ATOM 1805 N N . THR A 1 243 ? 14.994 12.176 0.603 1.00 67.00 243 THR A N 1
ATOM 1806 C CA . THR A 1 243 ? 16.176 12.649 1.360 1.00 67.00 243 THR A CA 1
ATOM 1807 C C . THR A 1 243 ? 16.444 11.893 2.668 1.00 67.00 243 THR A C 1
ATOM 1809 O O . THR A 1 243 ? 17.504 12.059 3.270 1.00 67.00 243 THR A O 1
ATOM 1812 N N . ASN A 1 244 ? 15.516 11.038 3.105 1.00 67.56 244 ASN A N 1
ATOM 1813 C CA . ASN A 1 244 ? 15.629 10.201 4.299 1.00 67.56 244 ASN A CA 1
ATOM 1814 C C . ASN A 1 244 ? 16.039 8.739 4.007 1.00 67.56 244 ASN A C 1
ATOM 1816 O O . ASN A 1 244 ? 15.920 7.901 4.898 1.00 67.56 244 ASN A O 1
ATOM 1820 N N . LEU A 1 245 ? 16.553 8.418 2.808 1.00 69.38 245 LEU A N 1
ATOM 1821 C CA . LEU A 1 245 ? 17.088 7.081 2.453 1.00 69.38 245 LEU A CA 1
ATOM 1822 C C . LEU A 1 245 ? 18.069 6.527 3.488 1.00 69.38 245 LEU A C 1
ATOM 1824 O O . LEU A 1 245 ? 17.945 5.385 3.912 1.00 69.38 245 LEU A O 1
ATOM 1828 N N . ALA A 1 246 ? 18.971 7.366 3.999 1.00 68.50 246 ALA A N 1
ATOM 1829 C CA . ALA A 1 246 ? 19.929 6.971 5.031 1.00 68.50 246 ALA A CA 1
ATOM 1830 C C . ALA A 1 246 ? 19.307 6.712 6.421 1.00 68.50 246 ALA A C 1
ATOM 1832 O O . ALA A 1 246 ? 20.036 6.381 7.355 1.00 68.50 246 ALA A O 1
ATOM 1833 N N . GLN A 1 247 ? 18.000 6.894 6.614 1.00 68.06 247 GLN A N 1
ATOM 1834 C CA . GLN A 1 247 ? 17.294 6.621 7.874 1.00 68.06 247 GLN A CA 1
ATOM 1835 C C . GLN A 1 247 ? 16.389 5.391 7.776 1.00 68.06 247 GLN A C 1
ATOM 1837 O O . GLN A 1 247 ? 16.231 4.702 8.779 1.00 68.06 247 GLN A O 1
ATOM 1842 N N . ARG A 1 248 ? 15.891 5.082 6.575 1.00 69.44 248 ARG A N 1
ATOM 1843 C CA . ARG A 1 248 ? 14.991 3.957 6.297 1.00 69.44 248 ARG A CA 1
ATOM 1844 C C . ARG A 1 248 ? 15.695 2.635 6.541 1.00 69.44 248 ARG A C 1
ATOM 1846 O O . ARG A 1 248 ? 16.770 2.392 5.981 1.00 69.44 248 ARG A O 1
ATOM 1853 N N . ARG A 1 249 ? 15.119 1.797 7.406 1.00 68.19 249 ARG A N 1
ATOM 1854 C CA . ARG A 1 249 ? 15.763 0.536 7.786 1.00 68.19 249 ARG A CA 1
ATOM 1855 C C . ARG A 1 249 ? 15.802 -0.385 6.598 1.00 68.19 249 ARG A C 1
ATOM 1857 O O . ARG A 1 249 ? 16.902 -0.821 6.310 1.00 68.19 249 ARG A O 1
ATOM 1864 N N . ALA A 1 250 ? 14.693 -0.517 5.862 1.00 64.62 250 ALA A N 1
ATOM 1865 C CA . ALA A 1 250 ? 14.563 -1.315 4.637 1.00 64.62 250 ALA A CA 1
ATOM 1866 C C . ALA A 1 250 ? 15.685 -1.086 3.597 1.00 64.62 250 ALA A C 1
ATOM 1868 O O . ALA A 1 250 ? 15.960 -1.971 2.796 1.00 64.62 250 ALA A O 1
ATOM 1869 N N . CYS A 1 251 ? 16.377 0.063 3.640 1.00 63.31 251 CYS A N 1
ATOM 1870 C CA . CYS A 1 251 ? 17.497 0.402 2.757 1.00 63.31 251 CYS A CA 1
ATOM 1871 C C . CYS A 1 251 ? 18.892 -0.021 3.222 1.00 63.31 251 CYS A C 1
ATOM 1873 O O . CYS A 1 251 ? 19.837 0.051 2.438 1.00 63.31 251 CYS A O 1
ATOM 1875 N N . LYS A 1 252 ? 19.078 -0.326 4.508 1.00 59.78 252 LYS A N 1
ATOM 1876 C CA . LYS A 1 252 ? 20.414 -0.417 5.124 1.00 59.78 252 LYS A CA 1
ATOM 1877 C C . LYS A 1 252 ? 20.999 -1.813 5.158 1.00 59.78 252 LYS A C 1
ATOM 1879 O O . LYS A 1 252 ? 22.214 -1.945 5.280 1.00 59.78 252 LYS A O 1
ATOM 1884 N N . GLU A 1 253 ? 20.164 -2.832 5.081 1.00 49.62 253 GLU A N 1
ATOM 1885 C CA . GLU A 1 253 ? 20.594 -4.215 5.181 1.00 49.62 253 GLU A CA 1
ATOM 1886 C C . GLU A 1 253 ? 20.057 -4.955 3.960 1.00 49.62 253 GLU A C 1
ATOM 1888 O O . GLU A 1 253 ? 18.940 -4.720 3.511 1.00 49.62 253 GLU A O 1
ATOM 1893 N N . THR A 1 254 ? 20.859 -5.845 3.385 1.00 47.25 254 THR A N 1
ATOM 1894 C CA . THR A 1 254 ? 20.319 -6.996 2.661 1.00 47.25 254 THR A CA 1
ATOM 1895 C C . THR A 1 254 ? 19.446 -7.749 3.665 1.00 47.25 254 THR A C 1
ATOM 1897 O O . THR A 1 254 ? 19.976 -8.564 4.415 1.00 47.25 254 THR A O 1
ATOM 1900 N N . PHE A 1 255 ? 18.167 -7.384 3.791 1.00 47.31 255 PHE A N 1
ATOM 1901 C CA . PHE A 1 255 ? 17.255 -7.992 4.760 1.00 47.31 255 PHE A CA 1
ATOM 1902 C C . PHE A 1 255 ? 16.999 -9.443 4.358 1.00 47.31 255 PHE A C 1
ATOM 1904 O O . PHE A 1 255 ? 16.078 -9.750 3.608 1.00 47.31 255 PHE A O 1
ATOM 1911 N N . GLU A 1 256 ? 17.844 -10.335 4.857 1.00 31.27 256 GLU A N 1
ATOM 1912 C CA . GLU A 1 256 ? 17.466 -11.709 5.145 1.00 31.27 256 GLU A CA 1
ATOM 1913 C C . GLU A 1 256 ? 16.706 -11.670 6.481 1.00 31.27 256 GLU A C 1
ATOM 1915 O O . GLU A 1 256 ? 17.278 -11.295 7.508 1.00 31.27 256 GLU A O 1
ATOM 1920 N N . LEU A 1 257 ? 15.408 -11.988 6.456 1.00 32.19 257 LEU A N 1
ATOM 1921 C CA . LEU A 1 257 ? 14.682 -12.427 7.653 1.00 32.19 257 LEU A CA 1
ATOM 1922 C C . LEU A 1 257 ? 14.970 -13.910 7.901 1.00 32.19 257 LEU A C 1
ATOM 1924 O O . LEU A 1 257 ? 14.883 -14.692 6.926 1.00 32.19 257 LEU A O 1
#

Radius of gyration: 23.92 Å; chains: 1; bounding box: 62×53×101 Å

Foldseek 3Di:
DDDDDDDDDDDDDPPPDPPDDPDPPPDPDADDAFPPADQLLLDAFDALCRQPPDLADDPLPDAFAAQPPSNLAAFAEAEQEFDDQDQVLHRDPFLLVSLVVSVQCVVSHNYQAYEQEAAQQPHHHQRQVSSLVSNVVVVRDSVRYHGHHPDNDLLVSLVSVLVVCVVVSYFKYKYTGPGSSSQSLNQLLNLQQQDQFWGWDWHWHQGPVGTDIIIIIGGPPSYDHHDPVSNCCCVVV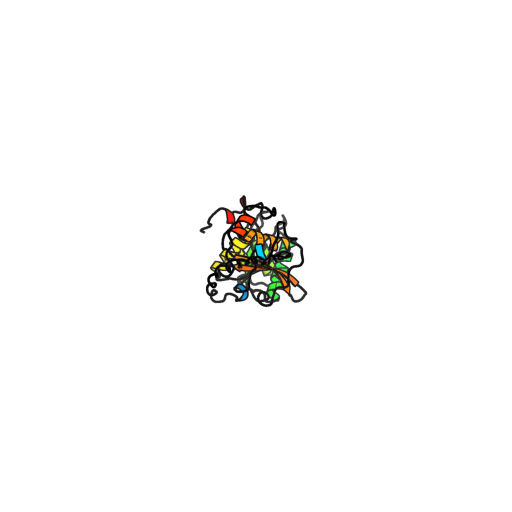SNVGVPCLVVGPSNPDPDDD